Protein AF-L1LEB8-F1 (afdb_monomer)

Sequence (204 aa):
MNKTYLELKAGKWVSCNNYYWKIAELRKIRLWKSNFELDISLDKDIKECTIFEAELLGVTTKY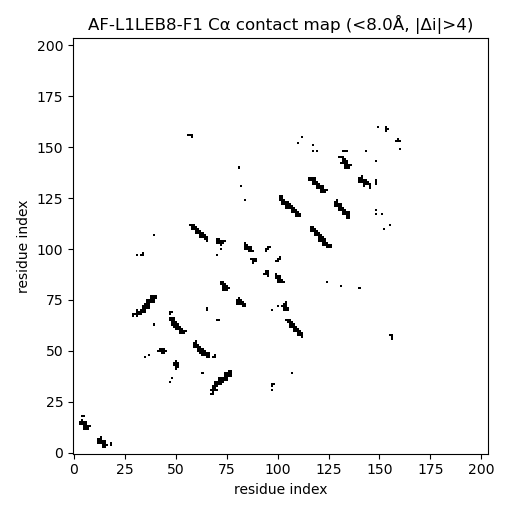FFPKAEYAAIKVKNG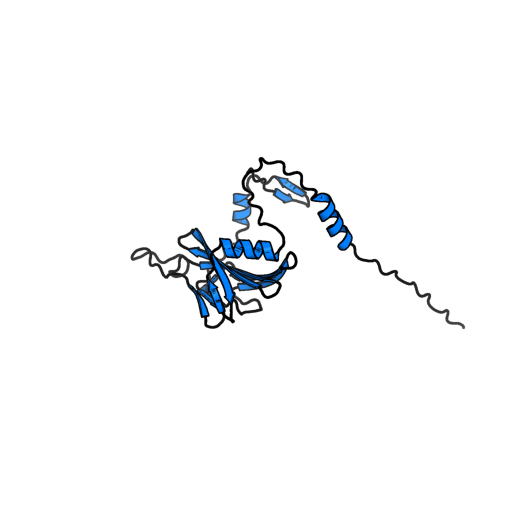DKELWASENRTYKKGVKGLLDGYDDYCRYCVIHKKRGVEVLKVTVVELLSTRHKCFEKKNGGWVSIEKKDYDKKIEEMTGISTVKISDPATKVQTNTQDSINTALESLKPTEKGSSTTTPPHQPES

Structure (mmCIF, N/CA/C/O backbone):
data_AF-L1LEB8-F1
#
_entry.id   AF-L1LEB8-F1
#
loop_
_atom_site.group_PDB
_atom_site.id
_atom_site.type_symbol
_atom_site.label_atom_id
_atom_site.label_alt_id
_atom_site.label_comp_id
_atom_site.label_asym_id
_atom_site.label_entity_id
_atom_site.label_seq_id
_atom_site.pdbx_PDB_ins_code
_atom_site.Cartn_x
_atom_site.Cartn_y
_atom_site.Cartn_z
_atom_site.occupancy
_atom_site.B_iso_or_equiv
_atom_site.auth_seq_id
_atom_site.auth_comp_id
_atom_site.auth_asym_id
_atom_site.auth_atom_id
_atom_site.pdbx_PDB_model_num
ATOM 1 N N . MET A 1 1 ? 27.088 -1.470 8.643 1.00 51.06 1 MET A N 1
ATOM 2 C CA . MET A 1 1 ? 26.484 -2.819 8.535 1.00 51.06 1 MET A CA 1
ATOM 3 C C . MET A 1 1 ? 27.087 -3.501 7.315 1.00 51.06 1 MET A C 1
ATOM 5 O O . MET A 1 1 ? 26.859 -3.020 6.210 1.00 51.06 1 MET A O 1
ATOM 9 N N . ASN A 1 2 ? 27.881 -4.557 7.495 1.00 72.06 2 ASN A N 1
ATOM 10 C CA . ASN A 1 2 ? 28.403 -5.331 6.367 1.00 72.06 2 ASN A CA 1
ATOM 11 C C . ASN A 1 2 ? 27.318 -6.316 5.926 1.00 72.06 2 ASN A C 1
ATOM 13 O O . ASN A 1 2 ? 26.870 -7.135 6.724 1.00 72.06 2 ASN A O 1
ATOM 17 N N . LYS A 1 3 ? 26.842 -6.184 4.685 1.00 82.19 3 LYS A N 1
ATOM 18 C CA . LYS A 1 3 ? 25.863 -7.108 4.104 1.00 82.19 3 LYS A CA 1
ATOM 19 C C . LYS A 1 3 ? 26.615 -8.245 3.419 1.00 82.19 3 LYS A C 1
ATOM 21 O O . LYS A 1 3 ? 27.396 -7.985 2.508 1.00 82.19 3 LYS A O 1
ATOM 26 N N . THR A 1 4 ? 26.351 -9.478 3.837 1.00 88.62 4 THR A N 1
ATOM 27 C CA . THR A 1 4 ? 26.823 -10.686 3.152 1.00 88.62 4 THR A CA 1
ATOM 28 C C . THR A 1 4 ? 25.709 -11.200 2.251 1.00 88.62 4 THR A C 1
ATOM 30 O O . THR A 1 4 ? 24.580 -11.372 2.705 1.00 88.62 4 THR A O 1
ATOM 33 N N . TYR A 1 5 ? 26.021 -11.443 0.980 1.00 90.75 5 TYR A N 1
ATOM 34 C CA . TYR A 1 5 ? 25.079 -11.987 0.004 1.00 90.75 5 TYR A CA 1
ATOM 35 C C . TYR A 1 5 ? 25.457 -13.429 -0.312 1.00 90.75 5 TYR A C 1
ATOM 37 O O . TYR A 1 5 ? 26.639 -13.740 -0.456 1.00 90.75 5 TYR A O 1
ATOM 45 N N . LEU A 1 6 ? 24.459 -14.304 -0.419 1.00 93.25 6 LEU A N 1
ATOM 46 C CA . LEU A 1 6 ? 24.641 -15.733 -0.666 1.00 93.25 6 LEU A CA 1
ATOM 47 C C . LEU A 1 6 ? 23.849 -16.156 -1.913 1.00 93.25 6 LEU A C 1
ATOM 49 O O . LEU A 1 6 ? 22.752 -15.654 -2.151 1.00 93.25 6 LEU A O 1
ATOM 53 N N . GLU A 1 7 ? 24.394 -17.085 -2.695 1.00 93.12 7 GLU A N 1
ATOM 54 C CA . GLU A 1 7 ? 23.738 -17.730 -3.844 1.00 93.12 7 GLU A CA 1
ATOM 55 C C . GLU A 1 7 ? 23.580 -19.226 -3.536 1.00 93.12 7 GLU A C 1
ATOM 57 O O . GLU A 1 7 ? 24.515 -19.859 -3.041 1.00 93.12 7 GLU A O 1
ATOM 62 N N . LEU A 1 8 ? 22.405 -19.801 -3.806 1.00 92.88 8 LEU A N 1
ATOM 63 C CA . LEU A 1 8 ? 22.159 -21.232 -3.622 1.00 92.88 8 LEU A CA 1
ATOM 64 C C . LEU A 1 8 ? 22.662 -22.000 -4.851 1.00 92.88 8 LEU A C 1
ATOM 66 O O . LEU A 1 8 ? 22.111 -21.855 -5.942 1.00 92.88 8 LEU A O 1
ATOM 70 N N . LYS A 1 9 ? 23.690 -22.835 -4.681 1.00 92.56 9 LYS A N 1
ATOM 71 C CA . LYS A 1 9 ? 24.241 -23.701 -5.736 1.00 92.56 9 LYS A CA 1
ATOM 72 C C . LYS A 1 9 ? 24.259 -25.141 -5.262 1.00 92.56 9 LYS A C 1
ATOM 74 O O . LYS A 1 9 ? 24.841 -25.433 -4.223 1.00 92.56 9 LYS A O 1
ATOM 79 N N . ALA A 1 10 ? 23.619 -26.030 -6.023 1.00 93.12 10 ALA A N 1
ATOM 80 C CA . ALA A 1 10 ? 23.551 -27.461 -5.709 1.00 93.12 10 ALA A CA 1
ATOM 81 C C . ALA A 1 10 ? 23.156 -27.736 -4.238 1.00 93.12 10 ALA A C 1
ATOM 83 O O . ALA A 1 10 ? 23.781 -28.536 -3.547 1.00 93.12 10 ALA A O 1
ATOM 84 N N . GLY A 1 11 ? 22.155 -27.004 -3.734 1.00 94.88 11 GLY A N 1
ATOM 85 C CA . GLY A 1 11 ? 21.660 -27.147 -2.360 1.00 94.88 11 GLY A CA 1
ATOM 86 C C . GLY A 1 11 ? 22.540 -26.528 -1.265 1.00 94.88 11 GLY A C 1
ATOM 87 O O . GLY A 1 11 ? 22.210 -26.666 -0.091 1.00 94.88 11 GLY A O 1
ATOM 88 N N . LYS A 1 12 ? 23.631 -25.830 -1.606 1.00 96.50 12 LYS A N 1
ATOM 89 C CA . LYS A 1 12 ? 24.518 -25.160 -0.640 1.00 96.50 12 LYS A CA 1
ATOM 90 C C . LYS A 1 12 ? 24.546 -23.651 -0.861 1.00 96.50 12 LYS A C 1
ATOM 92 O O . LYS A 1 12 ? 24.656 -23.182 -1.993 1.00 96.50 12 LYS A O 1
ATOM 97 N N . TRP A 1 13 ? 24.468 -22.889 0.228 1.00 95.81 13 TRP A N 1
ATOM 98 C CA . TRP A 1 13 ? 24.641 -21.438 0.202 1.00 95.81 13 TRP A CA 1
ATOM 99 C C . TRP A 1 13 ? 26.128 -21.093 0.103 1.00 95.81 13 TRP A C 1
ATOM 101 O O . TRP A 1 13 ? 26.914 -21.488 0.962 1.00 95.81 13 TRP A O 1
ATOM 111 N N . VAL A 1 14 ? 26.515 -20.358 -0.937 1.00 95.69 14 VAL A N 1
ATOM 112 C CA . VAL A 1 14 ? 27.898 -19.907 -1.160 1.00 95.69 14 VAL A CA 1
ATOM 113 C C . VAL A 1 14 ? 27.963 -18.384 -1.246 1.00 95.69 14 VAL A C 1
ATOM 115 O O . VAL A 1 14 ? 26.992 -17.751 -1.658 1.00 95.69 14 VAL A O 1
ATOM 118 N N . SER A 1 15 ? 29.097 -17.781 -0.871 1.00 94.50 15 SER A N 1
ATOM 119 C CA . SER A 1 15 ? 29.276 -16.320 -0.937 1.00 94.50 15 SER A CA 1
ATOM 120 C C . SER A 1 15 ? 29.082 -15.792 -2.360 1.00 94.50 15 SER A C 1
ATOM 122 O O . SER A 1 15 ? 29.656 -16.321 -3.313 1.00 94.50 15 SER A O 1
ATOM 124 N N . CYS A 1 16 ? 28.294 -14.727 -2.500 1.00 91.44 16 CYS A N 1
ATOM 125 C CA . CYS A 1 16 ? 27.969 -14.077 -3.764 1.00 91.44 16 CYS A CA 1
ATOM 126 C C . CYS A 1 16 ? 28.487 -12.634 -3.762 1.00 91.44 16 CYS A C 1
ATOM 128 O O . CYS A 1 16 ? 27.810 -11.698 -3.340 1.00 91.44 16 CYS A O 1
ATOM 130 N N . ASN A 1 17 ? 29.706 -12.441 -4.260 1.00 89.62 17 ASN A N 1
ATOM 131 C CA . ASN A 1 17 ? 30.344 -11.121 -4.264 1.00 89.62 17 ASN A CA 1
ATOM 132 C C . ASN A 1 17 ? 29.834 -10.223 -5.410 1.00 89.62 17 ASN A C 1
ATOM 134 O O . ASN A 1 17 ? 29.939 -9.003 -5.336 1.00 89.62 17 ASN A O 1
ATOM 138 N N . ASN A 1 18 ? 29.239 -10.811 -6.453 1.00 89.31 18 ASN A N 1
ATOM 139 C CA . ASN A 1 18 ? 28.673 -10.122 -7.619 1.00 89.31 18 ASN A CA 1
ATOM 140 C C . ASN A 1 18 ? 27.134 -10.057 -7.586 1.00 89.31 18 ASN A C 1
ATOM 142 O O . ASN A 1 18 ? 26.486 -10.012 -8.634 1.00 89.31 18 ASN A O 1
ATOM 146 N N . TYR A 1 19 ? 26.547 -10.036 -6.385 1.00 87.25 19 TYR A N 1
ATOM 147 C CA . TYR A 1 19 ? 25.096 -10.061 -6.176 1.00 87.25 19 TYR A CA 1
ATOM 148 C C . TYR A 1 19 ? 24.348 -8.984 -6.976 1.00 87.25 19 TYR A C 1
ATOM 150 O O . TYR A 1 19 ? 23.253 -9.246 -7.459 1.00 87.25 19 TYR A O 1
ATOM 158 N N . TYR A 1 20 ? 24.937 -7.794 -7.155 1.00 83.62 20 TYR A N 1
ATOM 159 C CA . TYR A 1 20 ? 24.319 -6.704 -7.912 1.00 83.62 20 TYR A CA 1
ATOM 160 C C . TYR A 1 20 ? 23.982 -7.135 -9.346 1.00 83.62 20 TYR A C 1
ATOM 162 O O . TYR A 1 20 ? 22.843 -6.982 -9.783 1.00 83.62 20 TYR A O 1
ATOM 170 N N . TRP A 1 21 ? 24.945 -7.743 -10.043 1.00 84.38 21 TRP A N 1
ATOM 171 C CA . TRP A 1 21 ? 24.770 -8.234 -11.410 1.00 84.38 21 TRP A CA 1
ATOM 172 C C . TRP A 1 21 ? 23.831 -9.433 -11.468 1.00 84.38 21 TRP A C 1
ATOM 174 O O . TRP A 1 21 ? 22.917 -9.446 -12.282 1.00 84.38 21 TRP A O 1
ATOM 184 N N . LYS A 1 22 ? 23.982 -10.391 -10.548 1.00 85.75 22 LYS A N 1
ATOM 185 C CA . LYS A 1 22 ? 23.095 -11.560 -10.459 1.00 85.75 22 LYS A CA 1
ATOM 186 C C . LYS A 1 22 ? 21.634 -11.158 -10.251 1.00 85.75 22 LYS A C 1
ATOM 188 O O . LYS A 1 22 ? 20.748 -11.665 -10.926 1.00 85.75 22 LYS A O 1
ATOM 193 N N . ILE A 1 23 ? 21.371 -10.208 -9.354 1.00 83.25 23 ILE A N 1
ATOM 194 C CA . ILE A 1 23 ? 20.025 -9.664 -9.141 1.00 83.25 23 ILE A CA 1
ATOM 195 C C . ILE A 1 23 ? 19.556 -8.889 -10.377 1.00 83.25 23 ILE A C 1
ATOM 197 O O . ILE A 1 23 ? 18.381 -8.979 -10.728 1.00 83.25 23 ILE A O 1
ATOM 201 N N . ALA A 1 24 ? 20.441 -8.149 -11.051 1.00 78.25 24 ALA A N 1
ATOM 202 C CA . ALA A 1 24 ? 20.101 -7.449 -12.287 1.00 78.25 24 ALA A CA 1
ATOM 203 C C . ALA A 1 24 ? 19.712 -8.416 -13.419 1.00 78.25 24 ALA A C 1
ATOM 205 O O . ALA A 1 24 ? 18.724 -8.162 -14.098 1.00 78.25 24 ALA A O 1
ATOM 206 N N . GLU A 1 25 ? 20.400 -9.547 -13.574 1.00 80.75 25 GLU A N 1
ATOM 207 C CA . GLU A 1 25 ? 20.051 -10.600 -14.542 1.00 80.75 25 GLU A CA 1
ATOM 208 C C . GLU A 1 25 ? 18.711 -11.273 -14.214 1.00 80.75 25 GLU A C 1
ATOM 210 O O . GLU A 1 25 ? 17.942 -11.615 -15.112 1.00 80.75 25 GLU A O 1
ATOM 215 N N . LEU A 1 26 ? 18.387 -11.422 -12.925 1.00 78.44 26 LEU A N 1
ATOM 216 C CA . LEU A 1 26 ? 17.080 -11.923 -12.488 1.00 78.44 26 LEU A CA 1
ATOM 217 C C . LEU A 1 26 ? 15.943 -10.930 -12.759 1.00 78.44 26 LEU A C 1
ATOM 219 O O . LEU A 1 26 ? 14.774 -11.335 -12.807 1.00 78.44 26 LEU A O 1
ATOM 223 N N . ARG A 1 27 ? 16.242 -9.634 -12.937 1.00 67.94 27 ARG A N 1
ATOM 224 C CA . ARG A 1 27 ? 15.229 -8.649 -13.327 1.00 67.94 27 ARG A CA 1
ATOM 225 C C . ARG A 1 27 ? 14.815 -8.934 -14.764 1.00 67.94 27 ARG A C 1
ATOM 227 O O . ARG A 1 27 ? 15.375 -8.398 -15.712 1.00 67.94 27 ARG A O 1
ATOM 234 N N . LYS A 1 28 ? 13.736 -9.701 -14.923 1.00 63.00 28 LYS A N 1
ATOM 235 C CA . LYS A 1 28 ? 12.921 -9.629 -16.137 1.00 63.00 28 LYS A CA 1
ATOM 236 C C . LYS A 1 28 ? 12.461 -8.181 -16.267 1.00 63.00 28 LYS A C 1
ATOM 238 O O . LYS A 1 28 ? 11.601 -7.748 -15.498 1.00 63.00 28 LYS A O 1
ATOM 243 N N . ILE A 1 29 ? 13.056 -7.429 -17.192 1.00 58.09 29 ILE A N 1
ATOM 244 C CA . ILE A 1 29 ? 12.561 -6.106 -17.566 1.00 58.09 29 ILE A CA 1
ATOM 245 C C . ILE A 1 29 ? 11.202 -6.353 -18.204 1.00 58.09 29 ILE A C 1
ATOM 247 O O . ILE A 1 29 ? 11.090 -6.691 -19.379 1.00 58.09 29 ILE A O 1
ATOM 251 N N . ARG A 1 30 ? 10.156 -6.275 -17.389 1.00 64.12 30 ARG A N 1
ATOM 252 C CA . ARG A 1 30 ? 8.807 -6.228 -17.907 1.00 64.12 30 ARG A CA 1
ATOM 253 C C . ARG A 1 30 ? 8.568 -4.785 -18.313 1.00 64.12 30 ARG A C 1
ATOM 255 O O . ARG A 1 30 ? 8.675 -3.886 -17.482 1.00 64.12 30 ARG A O 1
ATOM 262 N N . LEU A 1 31 ? 8.337 -4.580 -19.606 1.00 75.06 31 LEU A N 1
ATOM 263 C CA . LEU A 1 31 ? 7.929 -3.283 -20.124 1.00 75.06 31 LEU A CA 1
ATOM 264 C C . LEU A 1 31 ? 6.656 -2.864 -19.388 1.00 75.06 31 LEU A C 1
ATOM 266 O O . LEU A 1 31 ? 5.744 -3.675 -19.203 1.00 75.06 31 LEU A O 1
ATOM 270 N N . TRP A 1 32 ? 6.626 -1.610 -18.946 1.00 85.81 32 TRP A N 1
ATOM 271 C CA . TRP A 1 32 ? 5.410 -0.999 -18.431 1.00 85.81 32 TRP A CA 1
ATOM 272 C C . TRP A 1 32 ? 4.292 -1.154 -19.476 1.00 85.81 32 TRP A C 1
ATOM 274 O O . TRP A 1 32 ? 4.513 -0.926 -20.666 1.00 85.81 32 TRP A O 1
ATOM 284 N N . LYS A 1 33 ? 3.117 -1.604 -19.029 1.00 89.44 33 LYS A N 1
ATOM 285 C CA . LYS A 1 33 ? 1.937 -1.863 -19.861 1.00 89.44 33 LYS A CA 1
ATOM 286 C C . LYS A 1 33 ? 0.917 -0.744 -19.758 1.00 89.44 33 LYS A C 1
ATOM 288 O O . LYS A 1 33 ? 0.440 -0.275 -20.784 1.00 89.44 33 LYS A O 1
ATOM 293 N N . SER A 1 34 ? 0.533 -0.373 -18.538 1.00 92.56 34 SER A N 1
ATOM 294 C CA . SER A 1 34 ? -0.465 0.672 -18.318 1.00 92.56 34 SER A CA 1
ATOM 295 C C . SER A 1 34 ? -0.481 1.174 -16.877 1.00 92.56 34 SER A C 1
ATOM 297 O O . SER A 1 34 ? -0.015 0.514 -15.942 1.00 92.56 34 SER A O 1
ATOM 299 N N . ASN A 1 35 ? -1.089 2.344 -16.706 1.00 94.31 35 ASN A N 1
ATOM 300 C CA . ASN A 1 35 ? -1.465 2.882 -15.406 1.00 94.31 35 ASN A CA 1
ATOM 301 C C . ASN A 1 35 ? -2.845 2.351 -14.987 1.00 94.31 35 ASN A C 1
ATOM 303 O O . ASN A 1 35 ? -3.641 1.958 -15.843 1.00 94.31 35 ASN A O 1
ATOM 307 N N . PHE A 1 36 ? -3.135 2.339 -13.686 1.00 96.44 36 PHE A N 1
ATOM 308 C CA . PHE A 1 36 ? -4.451 1.975 -13.153 1.00 96.44 36 PHE A CA 1
ATOM 309 C C . PHE A 1 36 ? -4.743 2.648 -11.804 1.00 96.44 36 PHE A C 1
ATOM 311 O O . PHE A 1 36 ? -3.851 3.209 -11.158 1.00 96.44 36 PHE A O 1
ATOM 318 N N . GLU A 1 37 ? -6.002 2.566 -11.371 1.00 97.44 37 GLU A N 1
ATOM 319 C CA . GLU A 1 37 ? -6.446 2.981 -10.038 1.00 97.44 37 GLU A CA 1
ATOM 320 C C . GLU A 1 37 ? -6.597 1.757 -9.127 1.00 97.44 37 GLU A C 1
ATOM 322 O O . GLU A 1 37 ? -7.334 0.824 -9.445 1.00 97.44 37 GLU A O 1
ATOM 327 N N . LEU A 1 38 ? -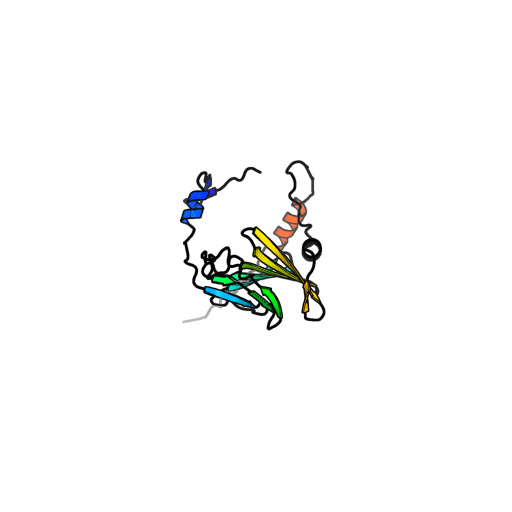5.920 1.762 -7.981 1.00 98.31 38 LEU A N 1
ATOM 328 C CA . LEU A 1 38 ? -6.004 0.698 -6.988 1.00 98.31 38 LEU A CA 1
ATOM 329 C C . LEU A 1 38 ? -7.138 0.980 -5.997 1.00 98.31 38 LEU A C 1
ATOM 331 O O . LEU A 1 38 ? -7.077 1.955 -5.249 1.00 98.31 38 LEU A O 1
ATOM 335 N N . ASP A 1 39 ? -8.133 0.097 -5.945 1.00 98.44 39 ASP A N 1
ATOM 336 C CA . ASP A 1 39 ? -9.163 0.111 -4.906 1.00 98.44 39 ASP A CA 1
ATOM 337 C C . ASP A 1 39 ? -8.813 -0.878 -3.785 1.00 98.44 39 ASP A C 1
ATOM 339 O O . ASP A 1 39 ? -8.731 -2.089 -4.002 1.00 98.44 39 ASP A O 1
ATOM 343 N N . ILE A 1 40 ? -8.598 -0.365 -2.573 1.00 98.00 40 ILE A N 1
ATOM 344 C CA . ILE A 1 40 ? -8.238 -1.177 -1.403 1.00 98.00 40 ILE A CA 1
ATOM 345 C C . ILE A 1 40 ? -9.436 -1.905 -0.770 1.00 98.00 40 ILE A C 1
ATOM 347 O O . ILE A 1 40 ? -9.256 -2.672 0.179 1.00 98.00 40 ILE A O 1
ATOM 351 N N . SER A 1 41 ? -10.654 -1.687 -1.275 1.00 96.75 41 SER A N 1
ATOM 352 C CA . SER A 1 41 ? -11.837 -2.456 -0.868 1.00 96.75 41 SER A CA 1
ATOM 353 C C . SER A 1 41 ? -11.889 -3.851 -1.507 1.00 96.75 41 SER A C 1
ATOM 355 O O . SER A 1 41 ? -12.562 -4.736 -0.978 1.00 96.75 41 SER A O 1
ATOM 357 N N . LEU A 1 42 ? -11.124 -4.082 -2.582 1.00 97.06 42 LEU A N 1
ATOM 358 C CA . LEU A 1 42 ? -11.049 -5.365 -3.284 1.00 97.06 42 LEU A CA 1
ATOM 359 C C . LEU A 1 42 ? -10.478 -6.470 -2.394 1.00 97.06 42 LEU A C 1
ATOM 361 O O . LEU A 1 42 ? -9.520 -6.257 -1.650 1.00 97.06 42 LEU A O 1
ATOM 365 N N . ASP A 1 43 ? -11.045 -7.669 -2.475 1.00 95.94 43 ASP A N 1
ATOM 366 C CA . ASP A 1 43 ? -10.695 -8.844 -1.665 1.00 95.94 43 ASP A CA 1
ATOM 367 C C . ASP A 1 43 ? -9.921 -9.928 -2.428 1.00 95.94 43 ASP A C 1
ATOM 369 O O . ASP A 1 43 ? -9.435 -10.873 -1.811 1.00 95.94 43 ASP A O 1
ATOM 373 N N . LYS A 1 44 ? -9.777 -9.784 -3.747 1.00 96.00 44 LYS A N 1
ATOM 374 C CA . LYS A 1 44 ? -9.152 -10.770 -4.634 1.00 96.00 44 LYS A CA 1
ATOM 375 C C . LYS A 1 44 ? -8.208 -10.104 -5.617 1.00 96.00 44 LYS A C 1
ATOM 377 O O . LYS A 1 44 ? -8.403 -8.946 -5.977 1.00 96.00 44 LYS A O 1
ATOM 382 N N . ASP A 1 45 ? -7.228 -10.872 -6.085 1.00 97.69 45 ASP A N 1
ATOM 383 C CA . ASP A 1 45 ? -6.342 -10.489 -7.181 1.00 97.69 45 ASP A CA 1
ATOM 384 C C . ASP A 1 45 ? -7.112 -9.886 -8.359 1.00 97.69 45 ASP A C 1
ATOM 386 O O . ASP A 1 45 ? -8.128 -10.414 -8.815 1.00 97.69 45 ASP A O 1
ATOM 390 N N . ILE A 1 46 ? -6.542 -8.820 -8.911 1.00 97.69 46 ILE A N 1
ATOM 391 C CA . ILE A 1 46 ? -6.934 -8.283 -10.211 1.00 97.69 46 ILE A CA 1
ATOM 392 C C . ILE A 1 46 ? -5.793 -8.492 -11.202 1.00 97.69 46 ILE A C 1
ATOM 394 O O . ILE A 1 46 ? -4.684 -8.926 -10.859 1.00 97.69 46 ILE A O 1
ATOM 398 N N . LYS A 1 47 ? -6.042 -8.197 -12.475 1.00 97.38 47 LYS A N 1
ATOM 399 C CA . LYS A 1 47 ? -5.029 -8.340 -13.523 1.00 97.38 47 LYS A CA 1
ATOM 400 C C . LYS A 1 47 ? -3.760 -7.547 -13.183 1.00 97.38 47 LYS A C 1
ATOM 402 O O . LYS A 1 47 ? -2.668 -8.080 -13.381 1.00 97.38 47 LYS A O 1
ATOM 407 N N . GLU A 1 48 ? -3.905 -6.363 -12.601 1.00 97.56 48 GLU A N 1
ATOM 408 C CA . GLU A 1 48 ? -2.853 -5.377 -12.339 1.00 97.56 48 GLU A CA 1
ATOM 409 C C . GLU A 1 48 ? -2.196 -5.504 -10.956 1.00 97.56 48 GLU A C 1
ATOM 411 O O . GLU A 1 48 ? -1.096 -4.994 -10.759 1.00 97.56 48 GLU A O 1
ATOM 416 N N . CYS A 1 49 ? -2.830 -6.178 -9.993 1.00 98.19 49 CYS A N 1
ATOM 417 C CA . CYS A 1 49 ? -2.427 -6.172 -8.585 1.00 98.19 49 CYS A CA 1
ATOM 418 C C . CYS A 1 49 ? -2.659 -7.542 -7.941 1.00 98.19 49 CYS A C 1
ATOM 420 O O . CYS A 1 49 ? -3.714 -8.148 -8.126 1.00 98.19 49 CYS A O 1
ATOM 422 N N . THR A 1 50 ? -1.668 -8.017 -7.192 1.00 98.19 50 THR A N 1
ATOM 423 C CA . THR A 1 50 ? -1.796 -9.196 -6.332 1.00 98.19 50 THR A CA 1
ATOM 424 C C . THR A 1 50 ? -2.248 -8.753 -4.946 1.00 98.19 50 THR A C 1
ATOM 426 O O . THR A 1 50 ? -1.637 -7.866 -4.342 1.00 98.19 50 THR A O 1
ATOM 429 N N . ILE A 1 51 ? -3.325 -9.361 -4.465 1.00 98.50 51 ILE A N 1
ATOM 430 C CA . ILE A 1 51 ? -4.017 -9.040 -3.227 1.00 98.50 51 ILE A CA 1
ATOM 431 C C . ILE A 1 51 ? -4.107 -10.314 -2.402 1.00 98.50 51 ILE A C 1
ATOM 433 O O . ILE A 1 51 ? -4.708 -11.304 -2.807 1.00 98.50 51 ILE A O 1
ATOM 437 N N . PHE A 1 52 ? -3.519 -10.283 -1.215 1.00 97.69 52 PHE A N 1
ATOM 438 C CA . PHE A 1 52 ? -3.584 -11.418 -0.309 1.00 97.69 52 PHE A CA 1
ATOM 439 C C . PHE A 1 52 ? -3.653 -10.956 1.135 1.00 97.69 52 PHE A C 1
ATOM 441 O O . PHE A 1 52 ? -3.229 -9.854 1.485 1.00 97.69 52 PHE A O 1
ATOM 448 N N . GLU A 1 53 ? -4.180 -11.829 1.978 1.00 97.81 53 GLU A N 1
ATOM 449 C CA . GLU A 1 53 ? -4.310 -11.614 3.407 1.00 97.81 53 GLU A CA 1
ATOM 450 C C . GLU A 1 53 ? -3.596 -12.739 4.151 1.00 97.81 53 GLU A C 1
ATOM 452 O O . GLU A 1 53 ? -3.655 -13.901 3.749 1.00 97.81 53 GLU A O 1
ATOM 457 N N . ALA A 1 54 ? -2.884 -12.381 5.213 1.00 96.88 54 ALA A N 1
ATOM 458 C CA . ALA A 1 54 ? -2.191 -13.320 6.078 1.00 96.88 54 ALA A CA 1
ATOM 459 C C . ALA A 1 54 ? -2.281 -12.859 7.534 1.00 96.88 54 ALA A C 1
ATOM 461 O O . ALA A 1 54 ? -2.307 -11.660 7.823 1.00 96.88 54 ALA A O 1
ATOM 462 N N . GLU A 1 55 ? -2.284 -13.808 8.464 1.00 97.06 55 GLU A N 1
ATOM 463 C CA . GLU A 1 55 ? -2.154 -13.513 9.886 1.00 97.06 55 GLU A CA 1
ATOM 464 C C . GLU A 1 55 ? -0.671 -13.490 10.269 1.00 97.06 55 GLU A C 1
ATOM 466 O O . GLU A 1 55 ? 0.030 -14.496 10.180 1.00 97.06 55 GLU A O 1
ATOM 471 N N . LEU A 1 56 ? -0.176 -12.322 10.677 1.00 93.31 56 LEU A N 1
ATOM 472 C CA . LEU A 1 56 ? 1.216 -12.118 11.073 1.00 93.31 56 LEU A CA 1
ATOM 473 C C . LEU A 1 56 ? 1.240 -11.649 12.524 1.00 93.31 56 LEU A C 1
ATOM 475 O O . LEU A 1 56 ? 0.741 -10.569 12.828 1.00 93.31 56 LEU A O 1
ATOM 479 N N . LEU A 1 57 ? 1.809 -12.453 13.428 1.00 92.81 57 LEU A N 1
ATOM 480 C CA . LEU A 1 57 ? 1.908 -12.126 14.862 1.00 92.81 57 LEU A CA 1
ATOM 481 C C . LEU A 1 57 ? 0.536 -11.820 15.506 1.00 92.81 57 LEU A C 1
ATOM 483 O O . LEU A 1 57 ? 0.383 -10.897 16.312 1.00 92.81 57 LEU A O 1
ATOM 487 N N . GLY A 1 58 ? -0.497 -12.565 15.103 1.00 93.44 58 GLY A N 1
ATOM 488 C CA . GLY A 1 58 ? -1.871 -12.342 15.559 1.00 93.44 58 GLY A CA 1
ATOM 489 C C . GLY A 1 58 ? -2.479 -11.020 15.076 1.00 93.44 58 GLY A C 1
ATOM 490 O O . GLY A 1 58 ? -3.343 -10.464 15.759 1.00 93.44 58 GLY A O 1
ATOM 491 N N . VAL A 1 59 ? -1.971 -10.462 13.970 1.00 97.38 59 VAL A N 1
ATOM 492 C CA . VAL A 1 59 ? -2.506 -9.290 13.264 1.00 97.38 59 VAL A CA 1
ATOM 493 C C . VAL A 1 59 ? -2.908 -9.719 11.858 1.00 97.38 59 VAL A C 1
ATOM 495 O O . VAL A 1 59 ? -2.058 -10.126 11.060 1.00 97.38 59 VAL A O 1
ATOM 498 N N . THR A 1 60 ? -4.188 -9.575 11.519 1.00 98.19 60 THR A N 1
ATOM 499 C CA . THR A 1 60 ? -4.649 -9.754 10.139 1.00 98.19 60 THR A CA 1
ATOM 500 C C . THR A 1 60 ? -4.028 -8.659 9.281 1.00 98.19 60 THR A C 1
ATOM 502 O O . THR A 1 60 ? -4.242 -7.471 9.531 1.00 98.19 60 THR A O 1
ATOM 505 N N . THR A 1 61 ? -3.231 -9.051 8.292 1.00 98.06 61 THR A N 1
ATOM 506 C CA . THR A 1 61 ? -2.506 -8.133 7.419 1.00 98.06 61 THR A CA 1
ATOM 507 C C . THR A 1 61 ? -2.859 -8.411 5.967 1.00 98.06 61 THR A C 1
ATOM 509 O O . THR A 1 61 ? -2.568 -9.486 5.443 1.00 98.06 61 THR A O 1
ATOM 512 N N . LYS A 1 62 ? -3.463 -7.422 5.311 1.00 98.38 62 LYS A N 1
ATOM 513 C CA . LYS A 1 62 ? -3.857 -7.482 3.905 1.00 98.38 62 LYS A CA 1
ATOM 514 C C . LYS A 1 62 ? -2.918 -6.636 3.061 1.00 98.38 62 LYS A C 1
ATOM 516 O O . LYS A 1 62 ? -2.692 -5.460 3.352 1.00 98.38 62 LYS A O 1
ATOM 521 N N . TYR A 1 63 ? -2.382 -7.240 2.015 1.00 98.31 63 TYR A N 1
ATOM 522 C CA . TYR A 1 63 ? -1.396 -6.654 1.124 1.00 98.31 63 TYR A CA 1
ATOM 523 C C . TYR A 1 63 ? -1.982 -6.405 -0.258 1.00 98.31 63 TYR A C 1
ATOM 525 O O . TYR A 1 63 ? -2.739 -7.221 -0.772 1.00 98.31 63 TYR A O 1
ATOM 533 N N . PHE A 1 64 ? -1.555 -5.305 -0.872 1.00 98.62 64 PHE A N 1
ATOM 534 C CA . PHE A 1 64 ? -1.859 -4.959 -2.256 1.00 98.62 64 PHE A CA 1
ATOM 535 C C . PHE A 1 64 ? -0.544 -4.634 -2.957 1.00 98.62 64 PHE A C 1
ATOM 537 O O . PHE A 1 64 ? 0.089 -3.620 -2.647 1.00 98.62 64 PHE A O 1
ATOM 544 N N . PHE A 1 65 ? -0.128 -5.489 -3.885 1.00 97.50 65 PHE A N 1
ATOM 545 C CA . PHE A 1 65 ? 1.106 -5.341 -4.648 1.00 97.50 65 PHE A CA 1
ATOM 546 C C . PHE A 1 65 ? 0.793 -5.199 -6.140 1.00 97.50 65 PHE A C 1
ATOM 548 O O . PHE A 1 65 ? 0.548 -6.211 -6.808 1.00 97.50 65 PHE A O 1
ATOM 555 N N . PRO A 1 66 ? 0.830 -3.969 -6.689 1.00 96.62 66 PRO A N 1
ATOM 556 C CA . PRO A 1 66 ? 0.861 -3.759 -8.129 1.00 96.62 66 PRO A CA 1
ATOM 557 C C . PRO A 1 66 ? 1.909 -4.667 -8.781 1.00 96.62 66 PRO A C 1
ATOM 559 O O . PRO A 1 66 ? 3.066 -4.729 -8.354 1.00 96.62 66 PRO A O 1
ATOM 562 N N . LYS A 1 67 ? 1.497 -5.415 -9.804 1.00 94.38 67 LYS A N 1
ATOM 563 C CA . LYS A 1 67 ? 2.394 -6.290 -10.560 1.00 94.38 67 LYS A CA 1
ATOM 564 C C . LYS A 1 67 ? 3.339 -5.415 -11.380 1.00 94.38 67 LYS A C 1
ATOM 566 O O . LYS A 1 67 ? 2.946 -4.363 -11.862 1.00 94.38 67 LYS A O 1
ATOM 571 N N . ALA A 1 68 ? 4.567 -5.883 -11.601 1.00 87.50 68 ALA A N 1
ATOM 572 C CA . ALA A 1 68 ? 5.665 -5.079 -12.157 1.00 87.50 68 ALA A CA 1
ATOM 573 C C . ALA A 1 68 ? 5.395 -4.396 -13.520 1.00 87.50 68 ALA A C 1
ATOM 575 O O . ALA A 1 68 ? 6.108 -3.469 -13.880 1.00 87.50 68 ALA A O 1
ATOM 576 N N . GLU A 1 69 ? 4.404 -4.865 -14.281 1.00 89.50 69 GLU A N 1
ATOM 577 C CA . GLU A 1 69 ? 3.990 -4.292 -15.571 1.00 89.50 69 GLU A CA 1
ATOM 578 C C . GLU A 1 69 ? 3.041 -3.096 -15.435 1.00 89.50 69 GLU A C 1
ATOM 580 O O . GLU A 1 69 ? 2.785 -2.418 -16.425 1.00 89.50 69 GLU A O 1
ATOM 585 N N . TYR A 1 70 ? 2.495 -2.840 -14.249 1.00 93.50 70 TYR A N 1
ATOM 586 C CA . TYR A 1 70 ? 1.433 -1.862 -14.042 1.00 93.50 70 TYR A CA 1
ATOM 587 C C . TYR A 1 70 ? 1.831 -0.848 -12.979 1.00 93.50 70 TYR A C 1
ATOM 589 O O . TYR A 1 70 ? 2.484 -1.183 -11.990 1.00 93.50 70 TYR A O 1
ATOM 597 N N . ALA A 1 71 ? 1.395 0.394 -13.166 1.00 93.88 71 ALA A N 1
ATOM 598 C CA . ALA A 1 71 ? 1.608 1.460 -12.196 1.00 93.88 71 ALA A CA 1
ATOM 599 C C . ALA A 1 71 ? 0.280 1.915 -11.588 1.00 93.88 71 ALA A C 1
ATOM 601 O O . ALA A 1 71 ? -0.607 2.399 -12.288 1.00 93.88 71 ALA A O 1
ATOM 602 N N . ALA A 1 72 ? 0.153 1.778 -10.268 1.00 96.69 72 ALA A N 1
ATOM 603 C CA . ALA A 1 72 ? -0.975 2.327 -9.530 1.00 96.69 72 ALA A CA 1
ATOM 604 C C . ALA A 1 72 ? -0.762 3.837 -9.345 1.00 96.69 72 ALA A C 1
ATOM 606 O O . ALA A 1 72 ? 0.018 4.250 -8.488 1.00 96.69 72 ALA A O 1
ATOM 607 N N . ILE A 1 73 ? -1.439 4.657 -10.147 1.00 95.75 73 ILE A N 1
ATOM 608 C CA . ILE A 1 73 ? -1.321 6.129 -10.109 1.00 95.75 73 ILE A CA 1
ATOM 609 C C . ILE A 1 73 ? -2.360 6.780 -9.192 1.00 95.75 73 ILE A C 1
ATOM 611 O O . ILE A 1 73 ? -2.331 7.985 -8.974 1.00 95.75 73 ILE A O 1
ATOM 615 N N . LYS A 1 74 ? -3.282 5.989 -8.642 1.00 96.94 74 LYS A N 1
ATOM 616 C CA . LYS A 1 74 ? -4.289 6.427 -7.676 1.00 96.94 74 LYS A CA 1
ATOM 617 C C . LYS A 1 74 ? -4.632 5.283 -6.736 1.00 96.94 74 LYS A C 1
ATOM 619 O O . LYS A 1 74 ? -4.628 4.124 -7.148 1.00 96.94 74 LYS A O 1
ATOM 624 N N . VAL A 1 75 ? -4.912 5.613 -5.481 1.00 98.50 75 VAL A N 1
ATOM 625 C CA . VAL A 1 75 ? -5.357 4.684 -4.440 1.00 98.50 75 VAL A CA 1
ATOM 626 C C . VAL A 1 75 ? -6.662 5.210 -3.856 1.00 98.50 75 VAL A C 1
ATOM 628 O O . VAL A 1 75 ? -6.736 6.362 -3.419 1.00 98.50 75 VAL A O 1
ATOM 631 N N . LYS A 1 76 ? -7.692 4.366 -3.838 1.00 98.06 76 LYS A N 1
ATOM 632 C CA . LYS A 1 76 ? -9.039 4.692 -3.360 1.00 98.06 76 LYS A CA 1
ATOM 633 C C . LYS A 1 76 ? -9.621 3.565 -2.512 1.00 98.06 76 LYS A C 1
ATOM 635 O O . LYS A 1 76 ? -9.103 2.454 -2.519 1.00 98.06 76 LYS A O 1
ATOM 640 N N . ASN A 1 77 ? -10.682 3.865 -1.777 1.00 97.19 77 ASN A N 1
ATOM 641 C CA . ASN A 1 77 ? -11.512 2.893 -1.073 1.00 97.19 77 ASN A CA 1
ATOM 642 C C . ASN A 1 77 ? -12.963 3.088 -1.524 1.00 97.19 77 ASN A C 1
ATOM 644 O O . ASN A 1 77 ? -13.628 4.015 -1.042 1.00 97.19 77 ASN A O 1
ATOM 648 N N . GLY A 1 78 ? -13.418 2.261 -2.468 1.00 94.94 78 GLY A N 1
ATOM 649 C CA . GLY A 1 78 ? -14.612 2.553 -3.261 1.00 94.94 78 GLY A CA 1
ATOM 650 C C . GLY A 1 78 ? -14.429 3.880 -3.999 1.00 94.94 78 GLY A C 1
ATOM 651 O O . GLY A 1 78 ? -13.414 4.100 -4.660 1.00 94.94 78 GLY A O 1
ATOM 652 N N . ASP A 1 79 ? -15.355 4.815 -3.802 1.00 93.44 79 ASP A N 1
ATOM 653 C CA . ASP A 1 79 ? -15.299 6.138 -4.441 1.00 93.44 79 ASP A CA 1
ATOM 654 C C . ASP A 1 79 ? -14.395 7.147 -3.713 1.00 93.44 79 ASP A C 1
ATOM 656 O O . ASP A 1 79 ? -14.096 8.220 -4.239 1.00 93.44 79 ASP A O 1
ATOM 660 N N . LYS A 1 80 ? -13.933 6.831 -2.495 1.00 95.12 80 LYS A N 1
ATOM 661 C CA . LYS A 1 80 ? -13.128 7.763 -1.696 1.00 95.12 80 LYS A CA 1
ATOM 662 C C . LYS A 1 80 ? -11.654 7.683 -2.081 1.00 95.12 80 LYS A C 1
ATOM 664 O O . LYS A 1 80 ? -10.993 6.684 -1.805 1.00 95.12 80 LYS A O 1
ATOM 669 N N . GLU A 1 81 ? -11.118 8.763 -2.637 1.00 97.25 81 GLU A N 1
ATOM 670 C CA . GLU A 1 81 ? -9.684 8.902 -2.899 1.00 97.25 81 GLU A CA 1
ATOM 671 C C . GLU A 1 81 ? -8.879 8.984 -1.590 1.00 97.25 81 GLU A C 1
ATOM 673 O O . GLU A 1 81 ? -9.248 9.694 -0.652 1.00 97.25 81 GLU A O 1
ATOM 678 N N . LEU A 1 82 ? -7.775 8.237 -1.531 1.00 97.81 82 LEU A N 1
ATOM 679 C CA . LEU A 1 82 ? -6.812 8.258 -0.425 1.00 97.81 82 LEU A CA 1
ATOM 680 C C . LEU A 1 82 ? -5.482 8.879 -0.850 1.00 97.81 82 LEU A C 1
ATOM 682 O O . LEU A 1 82 ? -4.791 9.487 -0.034 1.00 97.81 82 LEU A O 1
ATOM 686 N N . TRP A 1 83 ? -5.112 8.697 -2.116 1.00 97.75 83 TRP A N 1
ATOM 687 C CA . TRP A 1 83 ? -3.917 9.269 -2.718 1.00 97.75 83 TRP A CA 1
ATOM 688 C C . TRP A 1 83 ? -4.042 9.259 -4.244 1.00 97.75 83 TRP A C 1
ATOM 690 O O . TRP A 1 83 ? -4.589 8.309 -4.806 1.00 97.75 83 TRP A O 1
ATOM 700 N N . ALA A 1 84 ? -3.472 10.256 -4.913 1.00 95.00 84 ALA A N 1
ATOM 701 C CA . ALA A 1 84 ? -3.326 10.297 -6.361 1.00 95.00 84 ALA A CA 1
ATOM 702 C C . ALA A 1 84 ? -1.942 10.837 -6.734 1.00 95.00 84 ALA A C 1
ATOM 704 O O . ALA A 1 84 ? -1.404 11.714 -6.058 1.00 95.00 84 ALA A O 1
ATOM 705 N N . SER A 1 85 ? -1.375 10.301 -7.811 1.00 91.19 85 SER A N 1
ATOM 706 C CA . SER A 1 85 ? -0.159 10.813 -8.426 1.00 91.19 85 SER A CA 1
ATOM 707 C C . SER A 1 85 ? -0.419 12.201 -8.985 1.00 91.19 85 SER A C 1
ATOM 709 O O . SER A 1 85 ? -1.427 12.443 -9.652 1.00 91.19 85 SER A O 1
ATOM 711 N N . GLU A 1 86 ? 0.548 13.091 -8.813 1.00 82.56 86 GLU A N 1
ATOM 712 C CA . GLU A 1 86 ? 0.524 14.362 -9.514 1.00 82.56 86 GLU A CA 1
ATOM 713 C C . GLU A 1 86 ? 0.989 14.146 -10.958 1.00 82.56 86 GLU A C 1
ATOM 715 O O . GLU A 1 86 ? 2.005 13.494 -11.212 1.00 82.56 86 GLU A O 1
ATOM 720 N N . ASN A 1 87 ? 0.246 14.683 -11.927 1.00 70.69 87 ASN A N 1
ATOM 721 C CA . ASN A 1 87 ? 0.720 14.746 -13.305 1.00 70.69 87 ASN A CA 1
ATOM 722 C C . ASN A 1 87 ? 1.698 15.919 -13.404 1.00 70.69 87 ASN A C 1
ATOM 724 O O . ASN A 1 87 ? 1.302 17.078 -13.544 1.00 70.69 87 ASN A O 1
ATOM 728 N N . ARG A 1 88 ? 2.987 15.625 -13.242 1.00 65.31 88 ARG A N 1
ATOM 729 C CA . ARG A 1 88 ? 4.046 16.625 -13.337 1.00 65.31 88 ARG A CA 1
ATOM 730 C C . ARG A 1 88 ? 4.667 16.544 -14.724 1.00 65.31 88 ARG A C 1
ATOM 732 O O . ARG A 1 88 ? 5.522 15.710 -14.994 1.00 65.31 88 ARG A O 1
ATOM 739 N N . THR A 1 89 ? 4.285 17.463 -15.606 1.00 55.81 89 THR A N 1
ATOM 740 C CA . THR A 1 89 ? 5.041 17.720 -16.837 1.00 55.81 89 THR A CA 1
ATOM 741 C C . THR A 1 89 ? 6.360 18.398 -16.463 1.00 55.81 89 THR A C 1
ATOM 743 O O . THR A 1 89 ? 6.439 19.628 -16.379 1.00 55.81 89 THR A O 1
ATOM 746 N N . TYR A 1 90 ? 7.401 17.615 -16.175 1.00 53.41 90 TYR A N 1
ATOM 747 C CA . TYR A 1 90 ? 8.737 18.147 -15.916 1.00 53.41 90 TYR A CA 1
ATOM 748 C C . TYR A 1 90 ? 9.311 18.743 -17.194 1.00 53.41 90 TYR A C 1
ATOM 750 O O . TYR A 1 90 ? 9.945 18.062 -17.989 1.00 53.41 90 TYR A O 1
ATOM 758 N N . LYS A 1 91 ? 9.122 20.054 -17.355 1.00 49.66 91 LYS A N 1
ATOM 759 C CA . LYS A 1 91 ? 9.551 20.842 -18.517 1.00 49.66 91 LYS A CA 1
ATOM 760 C C . LYS A 1 91 ? 8.819 20.445 -19.806 1.00 49.66 91 LYS A C 1
ATOM 762 O O . LYS A 1 91 ? 8.519 19.291 -20.093 1.00 49.66 91 LYS A O 1
ATOM 767 N N . LYS A 1 92 ? 8.531 21.459 -20.619 1.00 48.81 92 LYS A N 1
ATOM 768 C CA . LYS A 1 92 ? 7.939 21.318 -21.952 1.00 48.81 92 LYS A CA 1
ATOM 769 C C . LYS A 1 92 ? 8.820 20.363 -22.782 1.00 48.81 92 LYS A C 1
ATOM 771 O O . LYS A 1 92 ? 9.906 20.758 -23.189 1.00 48.81 92 LYS A O 1
ATOM 776 N N . GLY A 1 93 ? 8.384 19.115 -22.976 1.00 53.00 93 GLY A N 1
ATOM 777 C CA . GLY A 1 93 ? 9.054 18.139 -23.848 1.00 53.00 93 GLY A CA 1
ATOM 778 C C . GLY A 1 93 ? 9.585 16.849 -23.207 1.00 53.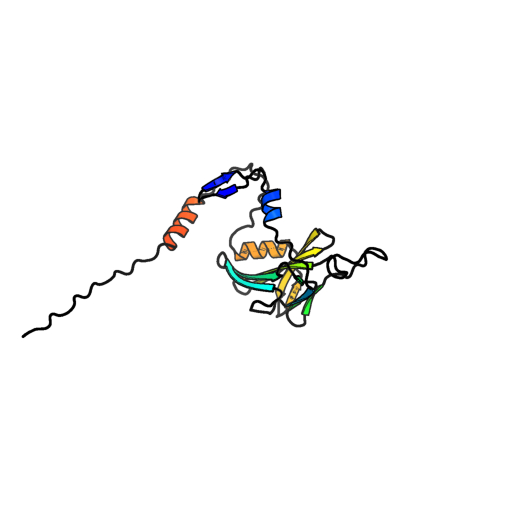00 93 GLY A C 1
ATOM 779 O O . GLY A 1 93 ? 10.015 15.982 -23.963 1.00 53.00 93 GLY A O 1
ATOM 780 N N . VAL A 1 94 ? 9.532 16.660 -21.879 1.00 55.28 94 VAL A N 1
ATOM 781 C CA . VAL A 1 94 ? 9.870 15.362 -21.253 1.00 55.28 94 VAL A CA 1
ATOM 782 C C . VAL A 1 94 ? 8.593 14.699 -20.743 1.00 55.28 94 VAL A C 1
ATOM 784 O O . VAL A 1 94 ? 7.954 15.181 -19.811 1.00 55.28 94 VAL A O 1
ATOM 787 N N . LYS A 1 95 ? 8.189 13.603 -21.392 1.00 55.56 95 LYS A N 1
ATOM 788 C CA . LYS A 1 95 ? 7.073 12.763 -20.947 1.00 55.56 95 LYS A CA 1
ATOM 789 C C . LYS A 1 95 ? 7.571 11.898 -19.781 1.00 55.56 95 LYS A C 1
ATOM 791 O O . LYS A 1 95 ? 8.598 11.239 -19.931 1.00 55.56 95 LYS A O 1
ATOM 796 N N . GLY A 1 96 ? 6.879 11.931 -18.639 1.00 60.00 96 GLY A N 1
ATOM 797 C CA . GLY A 1 96 ? 7.194 11.091 -17.475 1.00 60.00 96 GLY A CA 1
ATOM 798 C C . GLY A 1 96 ? 7.227 9.598 -17.822 1.00 60.00 96 GLY A C 1
ATOM 799 O O . GLY A 1 96 ? 6.608 9.173 -18.807 1.00 60.00 96 GLY A O 1
ATOM 800 N N . LEU A 1 97 ? 7.950 8.810 -17.022 1.00 67.44 97 LEU A N 1
ATOM 801 C CA . LEU A 1 97 ? 8.290 7.404 -17.319 1.00 67.44 97 LEU A CA 1
ATOM 802 C C . LEU A 1 97 ? 7.051 6.498 -17.469 1.00 67.44 97 LEU A C 1
ATOM 804 O O . LEU A 1 97 ? 7.113 5.473 -18.148 1.00 67.44 97 LEU A O 1
ATOM 808 N N . LEU A 1 98 ? 5.930 6.882 -16.855 1.00 74.12 98 LEU A N 1
ATOM 809 C CA . LEU A 1 98 ? 4.682 6.122 -16.795 1.00 74.12 98 LEU A CA 1
ATOM 810 C C . LEU A 1 98 ? 3.556 6.892 -17.496 1.00 74.12 98 LEU A C 1
ATOM 812 O O . LEU A 1 98 ? 2.573 7.283 -16.873 1.00 74.12 98 LEU A O 1
ATOM 816 N N . ASP A 1 99 ? 3.720 7.174 -18.788 1.00 74.62 99 ASP A N 1
ATOM 817 C CA . ASP A 1 99 ? 2.753 7.949 -19.583 1.00 74.62 99 ASP A CA 1
ATOM 818 C C . ASP A 1 99 ? 2.469 9.351 -19.014 1.00 74.62 99 ASP A C 1
ATOM 820 O O . ASP A 1 99 ? 1.329 9.796 -18.918 1.00 74.62 99 ASP A O 1
ATOM 824 N N . GLY A 1 100 ? 3.529 10.060 -18.613 1.00 70.88 100 GLY A N 1
ATOM 825 C CA . GLY A 1 100 ? 3.407 11.405 -18.036 1.00 70.88 100 GLY A CA 1
ATOM 826 C C . GLY A 1 100 ? 3.323 11.447 -16.509 1.00 70.88 100 GLY A C 1
ATOM 827 O O . GLY A 1 100 ? 3.354 12.537 -15.946 1.00 70.88 100 GLY A O 1
ATOM 828 N N . TYR A 1 101 ? 3.286 10.293 -15.842 1.00 74.69 101 TYR A N 1
ATOM 829 C CA . TYR A 1 101 ? 3.405 10.199 -14.389 1.00 74.69 101 TYR A CA 1
ATOM 830 C C . TYR A 1 101 ? 4.812 9.759 -13.984 1.00 74.69 101 TYR A C 1
ATOM 832 O O . TYR A 1 101 ? 5.399 8.865 -14.600 1.00 74.69 101 TYR A O 1
ATOM 840 N N . ASP A 1 102 ? 5.324 10.372 -12.919 1.00 81.25 102 ASP A N 1
ATOM 841 C CA . ASP A 1 102 ? 6.577 9.972 -12.268 1.00 81.25 102 ASP A CA 1
ATOM 842 C C . ASP A 1 102 ? 6.351 9.438 -10.847 1.00 81.25 102 ASP A C 1
ATOM 844 O O . ASP A 1 102 ? 7.251 8.817 -10.270 1.00 81.25 102 ASP A O 1
ATOM 848 N N . ASP A 1 103 ? 5.138 9.620 -10.313 1.00 90.62 103 ASP A N 1
ATOM 849 C CA . ASP A 1 103 ? 4.750 9.114 -9.007 1.00 90.62 103 ASP A CA 1
ATOM 850 C C . ASP A 1 103 ? 3.843 7.882 -9.157 1.00 90.62 103 ASP A C 1
ATOM 852 O O . ASP A 1 103 ? 3.018 7.775 -10.064 1.00 90.62 103 ASP A O 1
ATOM 856 N N . TYR A 1 104 ? 4.012 6.901 -8.273 1.00 93.38 104 TYR A N 1
ATOM 857 C CA . TYR A 1 104 ? 3.202 5.680 -8.280 1.00 93.38 104 TYR A CA 1
ATOM 858 C C . TYR A 1 104 ? 3.171 5.020 -6.903 1.00 93.38 104 TYR A C 1
ATOM 860 O O . TYR A 1 104 ? 4.119 5.100 -6.116 1.00 93.38 104 TYR A O 1
ATOM 868 N N . CYS A 1 105 ? 2.092 4.302 -6.611 1.00 97.06 105 CYS A N 1
ATOM 869 C CA . CYS A 1 105 ? 2.008 3.436 -5.448 1.00 97.06 105 CYS A CA 1
ATOM 870 C C . CYS A 1 105 ? 2.799 2.145 -5.694 1.00 97.06 105 CYS A C 1
ATOM 872 O O . CYS A 1 105 ? 2.591 1.443 -6.683 1.00 97.06 105 CYS A O 1
ATOM 874 N N . ARG A 1 106 ? 3.716 1.827 -4.774 1.00 95.56 106 ARG A N 1
ATOM 875 C CA . ARG A 1 106 ? 4.500 0.588 -4.803 1.00 95.56 106 ARG A CA 1
ATOM 876 C C . ARG A 1 106 ? 3.751 -0.568 -4.152 1.00 95.56 106 ARG A C 1
ATOM 878 O O . ARG A 1 106 ? 3.867 -1.688 -4.629 1.00 95.56 106 ARG A O 1
ATOM 885 N N . TYR A 1 107 ? 3.060 -0.304 -3.045 1.00 98.06 107 TYR A N 1
ATOM 886 C CA . TYR A 1 107 ? 2.170 -1.251 -2.375 1.00 98.06 107 TYR A CA 1
ATOM 887 C C . TYR A 1 107 ? 1.336 -0.558 -1.290 1.00 98.06 107 TYR A C 1
ATOM 889 O O . TYR A 1 107 ? 1.721 0.492 -0.755 1.00 98.06 107 TYR A O 1
ATOM 897 N N . CYS A 1 108 ? 0.236 -1.200 -0.905 1.00 98.62 108 CYS A N 1
ATOM 898 C CA . CYS A 1 108 ? -0.557 -0.852 0.273 1.00 98.62 108 CYS A CA 1
ATOM 899 C C . CYS A 1 108 ? -0.563 -2.010 1.273 1.00 98.62 108 CYS A C 1
ATOM 901 O O . CYS A 1 108 ? -0.500 -3.176 0.878 1.00 98.62 108 CYS A O 1
ATOM 903 N N . VAL A 1 109 ? -0.658 -1.686 2.563 1.00 98.50 109 VAL A N 1
ATOM 904 C CA . VAL A 1 109 ? -0.823 -2.676 3.635 1.00 98.50 109 VAL A CA 1
ATOM 905 C C . VAL A 1 109 ? -1.892 -2.201 4.605 1.00 98.50 109 VAL A C 1
ATOM 907 O O . VAL A 1 109 ? -1.786 -1.088 5.123 1.00 98.50 109 VAL A O 1
ATOM 910 N N . ILE A 1 110 ? -2.890 -3.042 4.858 1.00 98.50 110 ILE A N 1
ATOM 911 C CA . ILE A 1 110 ? -3.886 -2.851 5.913 1.00 98.50 110 ILE A CA 1
ATOM 912 C C . ILE A 1 110 ? -3.558 -3.815 7.047 1.00 98.50 110 ILE A C 1
ATOM 914 O O . ILE A 1 110 ? -3.379 -5.006 6.806 1.00 98.50 110 ILE A O 1
ATOM 918 N N . HIS A 1 111 ? -3.519 -3.313 8.276 1.00 98.38 111 HIS A N 1
ATOM 919 C CA . HIS A 1 111 ? -3.413 -4.126 9.481 1.00 98.38 111 HIS A CA 1
ATOM 920 C C . HIS A 1 111 ? -4.681 -3.986 10.306 1.00 98.38 111 HIS A C 1
ATOM 922 O O . HIS A 1 111 ? -5.159 -2.870 10.526 1.00 98.38 111 HIS A O 1
ATOM 928 N N . LYS A 1 112 ? -5.197 -5.116 10.784 1.00 97.69 112 LYS A N 1
ATOM 929 C CA . LYS A 1 112 ? -6.418 -5.187 11.578 1.00 97.69 112 LYS A CA 1
ATOM 930 C C . LYS A 1 112 ? -6.214 -6.069 12.803 1.00 97.69 112 LYS A C 1
ATOM 932 O O . LYS A 1 112 ? -5.809 -7.226 12.689 1.00 97.69 112 LYS A O 1
ATOM 937 N N . LYS A 1 113 ? -6.549 -5.534 13.979 1.00 97.19 113 LYS A N 1
ATOM 938 C CA . LYS A 1 113 ? -6.617 -6.291 15.237 1.00 97.19 113 LYS A CA 1
ATOM 939 C C . LYS A 1 113 ? -7.541 -5.596 16.233 1.00 97.19 113 LYS A C 1
ATOM 941 O O . LYS A 1 113 ? -7.445 -4.390 16.426 1.00 97.19 113 LYS A O 1
ATOM 946 N N . ARG A 1 114 ? -8.421 -6.364 16.893 1.00 91.94 114 ARG A N 1
ATOM 947 C CA . ARG A 1 114 ? -9.287 -5.896 18.002 1.00 91.94 114 ARG A CA 1
ATOM 948 C C . ARG A 1 114 ? -10.031 -4.578 17.704 1.00 91.94 114 ARG A C 1
ATOM 950 O O . ARG A 1 114 ? -10.062 -3.676 18.529 1.00 91.94 114 ARG A O 1
ATOM 957 N N . GLY A 1 115 ? -10.607 -4.460 16.506 1.00 90.88 115 GLY A N 1
ATOM 958 C CA . GLY A 1 115 ? -11.375 -3.278 16.089 1.00 90.88 115 GLY A CA 1
ATOM 959 C C . GLY A 1 115 ? -10.540 -2.076 15.630 1.00 90.88 115 GLY A C 1
ATOM 960 O O . GLY A 1 115 ? -11.108 -1.129 15.099 1.00 90.88 115 GLY A O 1
ATOM 961 N N . VAL A 1 116 ? -9.212 -2.123 15.763 1.00 96.75 116 VAL A N 1
ATOM 962 C CA . VAL A 1 116 ? -8.301 -1.148 15.152 1.00 96.75 116 VAL A CA 1
ATOM 963 C C . VAL A 1 116 ? -7.973 -1.605 13.735 1.00 96.75 116 VAL A C 1
ATOM 965 O O . VAL A 1 116 ? -7.633 -2.770 13.516 1.00 96.75 116 VAL A O 1
ATOM 968 N N . GLU A 1 117 ? -8.068 -0.684 12.779 1.00 98.00 117 GLU A N 1
ATOM 969 C CA . GLU A 1 117 ? -7.702 -0.906 11.382 1.00 98.00 117 GLU A CA 1
ATOM 970 C C . GLU A 1 117 ? -6.870 0.288 10.893 1.00 98.00 117 GLU A C 1
ATOM 972 O O . GLU A 1 117 ? -7.324 1.435 10.928 1.00 98.00 117 GLU A O 1
ATOM 977 N N . VAL A 1 118 ? -5.632 0.027 10.469 1.00 98.56 118 VAL A N 1
ATOM 978 C CA . VAL A 1 118 ? -4.699 1.046 9.963 1.00 98.56 118 VAL A CA 1
ATOM 979 C C . VAL A 1 118 ? -4.185 0.666 8.583 1.00 98.56 118 VAL A C 1
ATOM 981 O O . VAL A 1 118 ? -3.970 -0.507 8.290 1.00 98.56 118 VAL A O 1
ATOM 984 N N . LEU A 1 119 ? -3.959 1.669 7.744 1.00 98.69 119 LEU A N 1
ATOM 985 C CA . LEU A 1 119 ? -3.491 1.531 6.371 1.00 98.69 119 LEU A CA 1
ATOM 986 C C . LEU A 1 119 ? -2.194 2.312 6.195 1.00 98.69 119 LEU A C 1
ATOM 988 O O . LEU A 1 119 ? -2.095 3.469 6.604 1.00 98.69 119 LEU A O 1
ATOM 992 N N . LYS A 1 120 ? -1.232 1.710 5.502 1.00 98.69 120 LYS A N 1
ATOM 993 C CA . LYS A 1 120 ? -0.063 2.401 4.960 1.00 98.69 120 LYS A CA 1
ATOM 994 C C . LYS A 1 120 ? -0.028 2.250 3.449 1.00 98.69 120 LYS A C 1
ATOM 996 O O . LYS A 1 120 ? 0.049 1.138 2.928 1.00 98.69 120 LYS A O 1
ATOM 1001 N N . VAL A 1 121 ? -0.006 3.379 2.757 1.00 98.62 121 VAL A N 1
ATOM 1002 C CA . VAL A 1 121 ? 0.239 3.473 1.318 1.00 98.62 121 VAL A CA 1
ATOM 1003 C C . VAL A 1 121 ? 1.699 3.872 1.129 1.00 98.62 121 VAL A C 1
ATOM 1005 O O . VAL A 1 121 ? 2.124 4.937 1.581 1.00 98.62 121 VAL A O 1
ATOM 1008 N N . THR A 1 122 ? 2.489 3.003 0.499 1.00 98.31 122 THR A N 1
ATOM 1009 C CA . THR A 1 122 ? 3.888 3.296 0.163 1.00 98.31 122 THR A CA 1
ATOM 1010 C C . THR A 1 122 ? 3.963 3.720 -1.290 1.00 98.31 122 THR A C 1
ATOM 1012 O O . THR A 1 122 ? 3.650 2.936 -2.187 1.00 98.31 122 THR A O 1
ATOM 1015 N N . VAL A 1 123 ? 4.382 4.958 -1.516 1.00 96.94 123 VAL A N 1
ATOM 1016 C CA . VAL A 1 123 ? 4.431 5.582 -2.839 1.00 96.94 123 VAL A CA 1
ATOM 1017 C C . VAL A 1 123 ? 5.859 5.988 -3.171 1.00 96.94 123 VAL A C 1
ATOM 1019 O O . VAL A 1 123 ? 6.680 6.217 -2.279 1.00 96.94 123 VAL A O 1
ATOM 1022 N N . VAL A 1 124 ? 6.165 6.051 -4.456 1.00 92.50 124 VAL A N 1
ATOM 1023 C CA . VAL A 1 124 ? 7.323 6.770 -4.973 1.00 92.50 124 VAL A CA 1
ATOM 1024 C C . VAL A 1 124 ? 6.800 8.116 -5.439 1.00 92.50 124 VAL A C 1
ATOM 102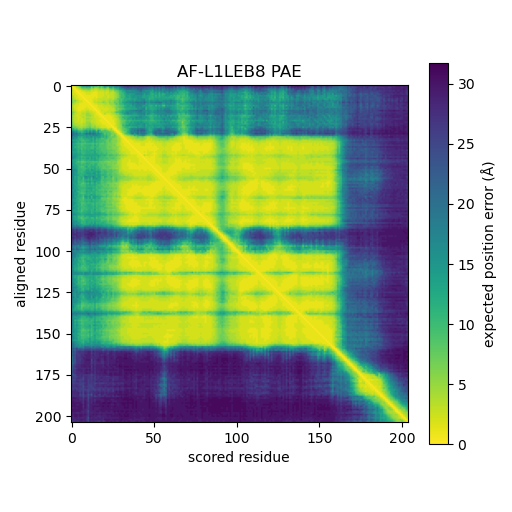6 O O . VAL A 1 124 ? 5.949 8.149 -6.313 1.00 92.50 124 VAL A O 1
ATOM 1029 N N . GLU A 1 125 ? 7.277 9.190 -4.820 1.00 89.62 125 GLU A N 1
ATOM 1030 C CA . GLU A 1 125 ? 7.004 10.575 -5.203 1.00 89.62 125 GLU A CA 1
ATOM 1031 C C . GLU A 1 125 ? 8.356 11.266 -5.380 1.00 89.62 125 GLU A C 1
ATOM 1033 O O . GLU A 1 125 ? 9.212 11.162 -4.491 1.00 89.62 125 GLU A O 1
ATOM 1038 N N . LEU A 1 126 ? 8.588 11.960 -6.496 1.00 83.44 126 LEU A N 1
ATOM 1039 C CA . LEU A 1 126 ? 9.878 12.632 -6.754 1.00 83.44 126 LEU A CA 1
ATOM 1040 C C . LEU A 1 126 ? 11.091 11.693 -6.662 1.00 83.44 126 LEU A C 1
ATOM 1042 O O . LEU A 1 126 ? 12.098 12.015 -6.022 1.00 83.44 126 LEU A O 1
ATOM 1046 N N . LEU A 1 127 ? 10.972 10.490 -7.231 1.00 80.69 127 LEU A N 1
ATOM 1047 C CA . LEU A 1 127 ? 11.992 9.428 -7.160 1.00 80.69 127 LEU A CA 1
ATOM 1048 C C . LEU A 1 127 ? 12.343 8.981 -5.725 1.00 80.69 127 LEU A C 1
ATOM 1050 O O . LEU A 1 127 ? 13.276 8.205 -5.518 1.00 80.69 127 LEU A O 1
ATOM 1054 N N . SER A 1 128 ? 11.585 9.434 -4.726 1.00 88.19 128 SER A N 1
ATOM 1055 C CA . SER A 1 128 ? 11.798 9.153 -3.310 1.00 88.19 128 SER A CA 1
ATOM 1056 C C . SER A 1 128 ? 10.636 8.347 -2.752 1.00 88.19 128 SER A C 1
ATOM 1058 O O . SER A 1 128 ? 9.482 8.547 -3.110 1.00 88.19 128 SER A O 1
ATOM 1060 N N . THR A 1 129 ? 10.917 7.430 -1.828 1.00 93.94 129 THR A N 1
ATOM 1061 C CA . THR A 1 129 ? 9.840 6.701 -1.145 1.00 93.94 129 THR A CA 1
ATOM 1062 C C . THR A 1 129 ? 9.171 7.601 -0.104 1.00 93.94 129 THR A C 1
ATOM 1064 O O . THR A 1 129 ? 9.852 8.253 0.695 1.00 93.94 129 THR A O 1
ATOM 1067 N N . ARG A 1 130 ? 7.837 7.625 -0.105 1.00 95.62 130 ARG A N 1
ATOM 1068 C CA . ARG A 1 130 ? 6.988 8.317 0.872 1.00 95.62 130 ARG A CA 1
ATOM 1069 C C . ARG A 1 130 ? 5.934 7.356 1.419 1.00 95.62 130 ARG A C 1
ATOM 1071 O O . ARG A 1 130 ? 5.592 6.352 0.792 1.00 95.62 130 ARG A O 1
ATOM 1078 N N . HIS A 1 131 ? 5.422 7.672 2.604 1.00 96.81 131 HIS A N 1
ATOM 1079 C CA . HIS A 1 131 ? 4.380 6.892 3.265 1.00 96.81 131 HIS A CA 1
ATOM 1080 C C . HIS A 1 131 ? 3.195 7.794 3.584 1.00 96.81 131 HIS A C 1
ATOM 1082 O O . HIS A 1 131 ? 3.373 8.839 4.210 1.00 96.81 131 HIS A O 1
ATOM 1088 N N . LYS A 1 132 ? 1.998 7.375 3.180 1.00 98.00 132 LYS A N 1
ATOM 1089 C CA . LYS A 1 132 ? 0.730 7.976 3.604 1.00 98.00 132 LYS A CA 1
ATOM 1090 C C . LYS A 1 132 ? 0.061 6.981 4.549 1.00 98.00 132 LYS A C 1
ATOM 1092 O O . LYS A 1 132 ? -0.091 5.813 4.186 1.00 98.00 132 LYS A O 1
ATOM 1097 N N . CYS A 1 133 ? -0.252 7.407 5.767 1.00 98.62 133 CYS A N 1
ATOM 1098 C CA . CYS A 1 133 ? -0.770 6.528 6.812 1.00 98.62 133 CYS A CA 1
ATOM 1099 C C . CYS A 1 133 ? -2.178 6.961 7.202 1.00 98.62 133 CYS A C 1
ATOM 1101 O O . CYS A 1 133 ? -2.463 8.155 7.266 1.00 98.62 133 CYS A O 1
ATOM 1103 N N . PHE A 1 134 ? -3.049 5.992 7.464 1.00 98.62 134 PHE A N 1
ATOM 1104 C CA . PHE A 1 134 ? -4.446 6.241 7.786 1.00 98.62 134 PHE A CA 1
ATOM 1105 C C . PHE A 1 134 ? -4.925 5.306 8.895 1.00 98.62 134 PHE A C 1
ATOM 1107 O O . PHE A 1 134 ? -4.477 4.165 9.000 1.00 98.62 134 PHE A O 1
ATOM 1114 N N . GLU A 1 135 ? -5.882 5.776 9.681 1.00 98.50 135 GLU A N 1
ATOM 1115 C CA . GLU A 1 135 ? -6.665 4.977 10.619 1.00 98.50 135 GLU A CA 1
ATOM 1116 C C . GLU A 1 135 ? -8.130 4.994 10.189 1.00 98.50 135 GLU A C 1
ATOM 1118 O O . GLU A 1 135 ? -8.659 6.032 9.778 1.00 98.50 135 GLU A O 1
ATOM 1123 N N . LYS A 1 136 ? -8.798 3.848 10.285 1.00 97.75 136 LYS A N 1
ATOM 1124 C CA . LYS A 1 136 ? -10.226 3.753 10.002 1.00 97.75 136 LYS A CA 1
ATOM 1125 C C . LYS A 1 136 ? -11.027 4.217 11.217 1.00 97.75 136 LYS A C 1
ATOM 1127 O O . LYS A 1 136 ? -10.942 3.622 12.288 1.00 97.75 136 LYS A O 1
ATOM 1132 N N . LYS A 1 137 ? -11.823 5.271 11.048 1.00 96.12 137 LYS A N 1
ATOM 1133 C CA . LYS A 1 137 ? -12.727 5.836 12.062 1.00 96.12 137 LYS A CA 1
ATOM 1134 C C . LYS A 1 137 ? -14.095 6.080 11.441 1.00 96.12 137 LYS A C 1
ATOM 1136 O O . LYS A 1 137 ? -14.177 6.633 10.349 1.00 96.12 137 LYS A O 1
ATOM 1141 N N . ASN A 1 138 ? -15.165 5.684 12.131 1.00 91.38 138 ASN A N 1
ATOM 1142 C CA . ASN A 1 138 ? -16.555 5.927 11.710 1.00 91.38 138 ASN A CA 1
ATOM 1143 C C . ASN A 1 138 ? -16.831 5.544 10.239 1.00 91.38 138 ASN A C 1
ATOM 1145 O O . ASN A 1 138 ? -17.466 6.288 9.502 1.00 91.38 138 ASN A O 1
ATOM 1149 N N . GLY A 1 139 ? -16.286 4.409 9.786 1.00 85.31 139 GLY A N 1
ATOM 1150 C CA . GLY A 1 139 ? -16.447 3.925 8.409 1.00 85.31 139 GLY A CA 1
ATOM 1151 C C . GLY A 1 139 ? -15.543 4.588 7.359 1.00 85.31 139 GLY A C 1
ATOM 1152 O O . GLY A 1 139 ? -15.552 4.157 6.209 1.00 85.31 139 GLY A O 1
ATOM 1153 N N . GLY A 1 140 ? -14.724 5.579 7.726 1.00 94.38 140 GLY A N 1
ATOM 1154 C CA . GLY A 1 140 ? -13.825 6.284 6.812 1.00 94.38 140 GLY A CA 1
ATOM 1155 C C . GLY A 1 140 ? -12.352 6.213 7.213 1.00 94.38 140 GLY A C 1
ATOM 1156 O O . GLY A 1 140 ? -12.007 6.106 8.383 1.00 94.38 140 GLY A O 1
ATOM 1157 N N . TRP A 1 141 ? -11.462 6.326 6.229 1.00 97.94 141 TRP A N 1
ATOM 1158 C CA . TRP A 1 141 ? -10.027 6.497 6.467 1.00 97.94 141 TRP A CA 1
ATOM 1159 C C . TRP A 1 141 ? -9.703 7.955 6.803 1.00 97.94 141 TRP A C 1
ATOM 1161 O O . TRP A 1 141 ? -10.124 8.863 6.073 1.00 97.94 141 TRP A O 1
ATOM 1171 N N . VAL A 1 142 ? -8.966 8.158 7.894 1.00 97.94 142 VAL A N 1
ATOM 1172 C CA . VAL A 1 142 ? -8.486 9.454 8.392 1.00 97.94 142 VAL A CA 1
ATOM 1173 C C . VAL A 1 142 ? -6.963 9.428 8.412 1.00 97.94 142 VAL A C 1
ATOM 1175 O O . VAL A 1 142 ? -6.382 8.478 8.929 1.00 97.94 142 VAL A O 1
ATOM 1178 N N . SER A 1 143 ? -6.321 10.449 7.842 1.00 98.19 143 SER A N 1
ATOM 1179 C CA . SER A 1 143 ? -4.857 10.549 7.818 1.00 98.19 143 SER A CA 1
ATOM 1180 C C . SER A 1 143 ? -4.292 10.625 9.237 1.00 98.19 143 SER A C 1
ATOM 1182 O O . SER A 1 143 ? -4.848 11.316 10.092 1.00 98.19 143 SER A O 1
ATOM 1184 N N . ILE A 1 144 ? -3.185 9.929 9.471 1.00 98.56 144 ILE A N 1
ATOM 1185 C CA . ILE A 1 144 ? -2.427 9.957 10.724 1.00 98.56 144 ILE A CA 1
ATOM 1186 C C . ILE A 1 144 ? -0.939 10.117 10.424 1.00 98.56 144 ILE A C 1
ATOM 1188 O O . ILE A 1 144 ? -0.469 9.808 9.323 1.00 98.56 144 ILE A O 1
ATOM 1192 N N . GLU A 1 145 ? -0.172 10.563 11.413 1.00 97.94 145 GLU A N 1
ATOM 1193 C CA . GLU A 1 145 ? 1.277 10.594 11.276 1.00 97.94 145 GLU A CA 1
ATOM 1194 C C . GLU A 1 145 ? 1.850 9.174 11.214 1.00 97.94 145 GLU A C 1
ATOM 1196 O O . GLU A 1 145 ? 1.336 8.229 11.819 1.00 97.94 145 GLU A O 1
ATOM 1201 N N . LYS A 1 146 ? 2.987 9.017 10.524 1.00 95.75 146 LYS A N 1
ATOM 1202 C CA . LYS A 1 146 ? 3.701 7.733 10.477 1.00 95.75 146 LYS A CA 1
ATOM 1203 C C . LYS A 1 146 ? 4.047 7.227 11.884 1.00 95.75 146 LYS A C 1
ATOM 1205 O O . LYS A 1 146 ? 3.990 6.028 12.126 1.00 95.75 146 LYS A O 1
ATOM 1210 N N . LYS A 1 147 ? 4.378 8.134 12.808 1.00 96.44 147 LYS A N 1
ATOM 1211 C CA . LYS A 1 147 ? 4.695 7.791 14.199 1.00 96.44 147 LYS A CA 1
ATOM 1212 C C . LYS A 1 147 ? 3.506 7.136 14.909 1.00 96.44 147 LYS A C 1
ATOM 1214 O O . LYS A 1 147 ? 3.696 6.145 15.607 1.00 96.44 147 LYS A O 1
ATOM 1219 N N . ASP A 1 148 ? 2.296 7.647 14.692 1.00 97.75 148 ASP A N 1
ATOM 1220 C CA . ASP A 1 148 ? 1.077 7.081 15.278 1.00 97.75 148 ASP A CA 1
ATOM 1221 C C . ASP A 1 148 ? 0.726 5.733 14.651 1.00 97.75 148 ASP A C 1
ATOM 1223 O O . ASP A 1 148 ? 0.308 4.810 15.350 1.00 97.75 148 ASP A O 1
ATOM 1227 N N . TYR A 1 149 ? 0.941 5.597 13.340 1.00 97.75 149 TYR A N 1
ATOM 1228 C CA . TYR A 1 149 ? 0.818 4.313 12.656 1.00 97.75 149 TYR A CA 1
ATOM 1229 C C . TYR A 1 149 ? 1.777 3.279 13.252 1.00 97.75 149 TYR A C 1
ATOM 1231 O O . TYR A 1 149 ? 1.339 2.196 13.632 1.00 97.75 149 TYR A O 1
ATOM 1239 N N . ASP A 1 150 ? 3.067 3.611 13.359 1.00 96.12 150 ASP A N 1
ATOM 1240 C CA . ASP A 1 150 ? 4.086 2.692 13.868 1.00 96.12 150 ASP A CA 1
ATOM 1241 C C . ASP A 1 150 ? 3.745 2.265 15.304 1.00 96.12 150 ASP A C 1
ATOM 1243 O O . ASP A 1 150 ? 3.717 1.070 15.587 1.00 96.12 150 ASP A O 1
ATOM 1247 N N . LYS A 1 151 ? 3.355 3.210 16.172 1.00 96.25 151 LYS A N 1
ATOM 1248 C CA . LYS A 1 151 ? 2.903 2.916 17.541 1.00 96.2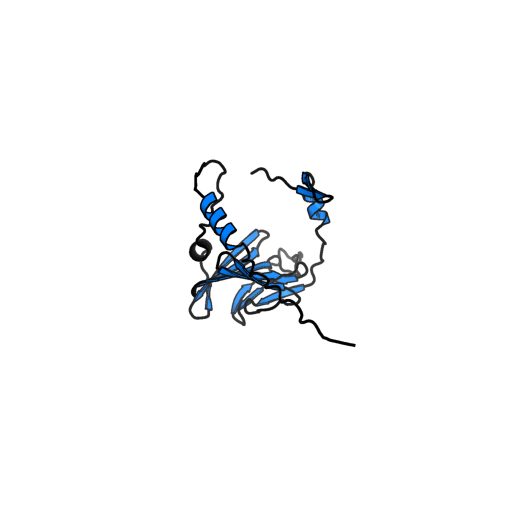5 151 LYS A CA 1
ATOM 1249 C C . LYS A 1 151 ? 1.730 1.927 17.568 1.00 96.25 151 LYS A C 1
ATOM 1251 O O . LYS A 1 151 ? 1.741 0.978 18.345 1.00 96.25 151 LYS A O 1
ATOM 1256 N N . LYS A 1 152 ? 0.733 2.098 16.695 1.00 96.69 152 LYS A N 1
ATOM 1257 C CA . LYS A 1 152 ? -0.401 1.162 16.601 1.00 96.69 152 LYS A CA 1
ATOM 1258 C C . LYS A 1 152 ? 0.040 -0.227 16.139 1.00 96.69 152 LYS A C 1
ATOM 1260 O O . LYS A 1 152 ? -0.500 -1.219 16.617 1.00 96.69 152 LYS A O 1
ATOM 1265 N N . ILE A 1 153 ? 1.017 -0.330 15.236 1.00 96.19 153 ILE A N 1
ATOM 1266 C CA . ILE A 1 153 ? 1.591 -1.626 14.837 1.00 96.19 153 ILE A CA 1
ATOM 1267 C C . ILE A 1 153 ? 2.283 -2.305 16.019 1.00 96.19 153 ILE A C 1
ATOM 1269 O O . ILE A 1 153 ? 2.106 -3.509 16.206 1.00 96.19 153 ILE A O 1
ATOM 1273 N N . GLU A 1 154 ? 3.017 -1.554 16.836 1.00 94.56 154 GLU A N 1
ATOM 1274 C CA . GLU A 1 154 ? 3.652 -2.076 18.053 1.00 94.56 154 GLU A CA 1
ATOM 1275 C C . GLU A 1 154 ? 2.614 -2.586 19.053 1.00 94.56 154 GLU A C 1
ATOM 1277 O O . GLU A 1 154 ? 2.697 -3.726 19.504 1.00 94.56 154 GLU A O 1
ATOM 1282 N N . GLU A 1 155 ? 1.582 -1.789 19.332 1.00 94.81 155 GLU A N 1
ATOM 1283 C CA . GLU A 1 155 ? 0.470 -2.170 20.212 1.00 94.81 155 GLU A CA 1
ATOM 1284 C C . GLU A 1 155 ? -0.277 -3.409 19.690 1.00 94.81 155 GLU A C 1
ATOM 1286 O O . GLU A 1 155 ? -0.668 -4.284 20.466 1.00 94.81 155 GLU A O 1
ATOM 1291 N N . MET A 1 156 ? -0.461 -3.519 18.370 1.00 95.12 156 MET A N 1
ATOM 1292 C CA . MET A 1 156 ? -1.120 -4.671 17.761 1.00 95.12 156 MET A CA 1
ATOM 1293 C C . MET A 1 156 ? -0.246 -5.926 17.792 1.00 95.12 156 MET A C 1
ATOM 1295 O O . MET A 1 156 ? -0.751 -7.006 18.086 1.00 95.12 156 MET A O 1
ATOM 1299 N N . THR A 1 157 ? 1.041 -5.828 17.481 1.00 92.69 157 THR A N 1
ATOM 1300 C CA . THR A 1 157 ? 1.928 -7.002 17.391 1.00 92.69 157 THR A CA 1
ATOM 1301 C C . THR A 1 157 ? 2.508 -7.420 18.741 1.00 92.69 157 THR A C 1
ATOM 1303 O O . THR A 1 157 ? 2.931 -8.563 18.884 1.00 92.69 157 THR A O 1
ATOM 1306 N N . GLY A 1 158 ? 2.530 -6.524 19.734 1.00 87.94 158 GLY A N 1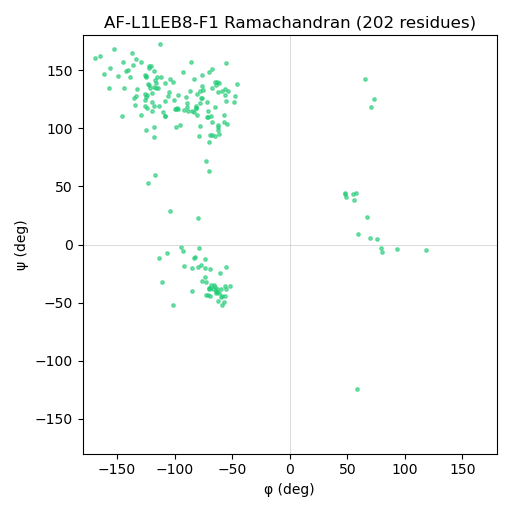
ATOM 1307 C CA . GLY A 1 158 ? 3.258 -6.720 20.990 1.00 87.94 158 GLY A CA 1
ATOM 1308 C C . GLY A 1 158 ? 4.780 -6.671 20.821 1.00 87.94 158 GLY A C 1
ATOM 1309 O O . GLY A 1 158 ? 5.511 -6.923 21.775 1.00 87.94 158 GLY A O 1
ATOM 1310 N N . ILE A 1 159 ? 5.262 -6.354 19.616 1.00 82.19 159 ILE A N 1
ATOM 1311 C CA . ILE A 1 159 ? 6.677 -6.216 19.297 1.00 82.19 159 ILE A CA 1
ATOM 1312 C C . ILE A 1 159 ? 6.930 -4.735 19.063 1.00 82.19 159 ILE A C 1
ATOM 1314 O O . ILE A 1 159 ? 6.441 -4.163 18.089 1.00 82.19 159 ILE A O 1
ATOM 1318 N N . SER A 1 160 ? 7.720 -4.112 19.935 1.00 75.19 160 SER A N 1
ATOM 1319 C CA . SER A 1 160 ? 8.266 -2.789 19.645 1.00 75.19 160 SER A CA 1
ATOM 1320 C C . SER A 1 160 ? 9.021 -2.880 18.326 1.00 75.19 160 SER A C 1
ATOM 1322 O O . SER A 1 160 ? 9.857 -3.774 18.164 1.00 75.19 160 SER A O 1
ATOM 1324 N N . THR A 1 161 ? 8.742 -1.989 17.374 1.00 58.19 161 THR A N 1
ATOM 1325 C CA . THR A 1 161 ? 9.518 -1.928 16.143 1.00 58.19 161 THR A CA 1
ATOM 1326 C C . THR A 1 161 ? 10.928 -1.578 16.576 1.00 58.19 161 THR A C 1
ATOM 1328 O O . THR A 1 161 ? 11.221 -0.455 16.984 1.00 58.19 161 THR A O 1
ATOM 1331 N N . VAL A 1 162 ? 11.794 -2.592 16.626 1.00 45.84 162 VAL A N 1
ATOM 1332 C CA . VAL A 1 162 ? 13.170 -2.416 17.060 1.00 45.84 162 VAL A CA 1
ATOM 1333 C C . VAL A 1 162 ? 13.741 -1.358 16.134 1.00 45.84 162 VAL A C 1
ATOM 1335 O O . VAL A 1 162 ? 13.907 -1.588 14.934 1.00 45.84 162 VAL A O 1
ATOM 1338 N N . LYS A 1 163 ? 14.019 -0.174 16.684 1.00 43.75 163 LYS A N 1
ATOM 1339 C CA . LYS A 1 163 ? 14.951 0.750 16.061 1.00 43.75 163 LYS A CA 1
ATOM 1340 C C . LYS A 1 163 ? 16.264 -0.012 16.037 1.00 43.75 163 LYS A C 1
ATOM 1342 O O . LYS A 1 163 ? 16.972 -0.058 17.036 1.00 43.75 163 LYS A O 1
ATOM 1347 N N . ILE A 1 164 ? 16.562 -0.677 14.923 1.00 37.31 164 ILE A N 1
ATOM 1348 C CA . ILE A 1 164 ? 17.900 -1.200 14.660 1.00 37.31 164 ILE A CA 1
ATOM 1349 C C . ILE A 1 164 ? 18.757 0.032 14.350 1.00 37.31 164 ILE A C 1
ATOM 1351 O O . ILE A 1 164 ? 19.075 0.331 13.202 1.00 37.31 164 ILE A O 1
ATOM 1355 N N . SER A 1 165 ? 19.033 0.809 15.391 1.00 39.56 165 SER A N 1
ATOM 1356 C CA . SER A 1 165 ? 20.053 1.839 15.437 1.00 39.56 165 SER A CA 1
ATOM 1357 C C . SER A 1 165 ? 21.155 1.296 16.339 1.00 39.56 165 SER A C 1
ATOM 1359 O O . SER A 1 165 ? 20.952 1.131 17.537 1.00 39.56 165 SER A O 1
ATOM 1361 N N . ASP A 1 166 ? 22.276 1.002 15.689 1.00 37.38 166 ASP A N 1
ATOM 1362 C CA . ASP A 1 166 ? 23.595 0.625 16.197 1.00 37.38 166 ASP A CA 1
ATOM 1363 C C . ASP A 1 166 ? 23.817 -0.784 16.798 1.00 37.38 166 ASP A C 1
ATOM 1365 O O . ASP A 1 166 ? 23.163 -1.195 17.752 1.00 37.38 166 ASP A O 1
ATOM 1369 N N . PRO A 1 167 ? 24.816 -1.544 16.286 1.00 42.03 167 PRO A N 1
ATOM 1370 C CA . PRO A 1 167 ? 25.167 -2.888 16.757 1.00 42.03 167 PRO A CA 1
ATOM 1371 C C . PRO A 1 167 ? 26.024 -2.889 18.039 1.00 42.03 167 PRO A C 1
ATOM 1373 O O . PRO A 1 167 ? 26.735 -3.855 18.305 1.00 42.03 167 PRO A O 1
ATOM 1376 N N . ALA A 1 168 ? 25.985 -1.822 18.838 1.00 42.41 168 ALA A N 1
ATOM 1377 C CA . ALA A 1 168 ? 26.839 -1.658 20.011 1.00 42.41 168 ALA A CA 1
ATOM 1378 C C . ALA A 1 168 ? 26.026 -1.432 21.289 1.00 42.41 168 ALA A C 1
ATOM 1380 O O . ALA A 1 168 ? 26.261 -0.492 22.039 1.00 42.41 168 ALA A O 1
ATOM 1381 N N . THR A 1 169 ? 25.066 -2.304 21.583 1.00 35.81 169 THR A N 1
ATOM 1382 C CA . THR A 1 169 ? 24.608 -2.476 22.967 1.00 35.81 169 THR A CA 1
ATOM 1383 C C . THR A 1 169 ? 24.238 -3.935 23.179 1.00 35.81 169 THR A C 1
ATOM 1385 O O . THR A 1 169 ? 23.266 -4.435 22.619 1.00 35.81 169 THR A O 1
ATOM 1388 N N . LYS A 1 170 ? 25.046 -4.644 23.976 1.00 47.75 170 LYS A N 1
ATOM 1389 C CA . LYS A 1 170 ? 24.680 -5.955 24.516 1.00 47.75 170 LYS A CA 1
ATOM 1390 C C . LYS A 1 170 ? 23.450 -5.763 25.401 1.00 47.75 170 LYS A C 1
ATOM 1392 O O . LYS A 1 170 ? 23.580 -5.382 26.558 1.00 47.75 170 LYS A O 1
ATOM 1397 N N . VAL A 1 171 ? 22.272 -6.038 24.860 1.00 33.94 171 VAL A N 1
ATOM 1398 C CA . VAL A 1 171 ? 21.082 -6.296 25.666 1.00 33.94 171 VAL A CA 1
ATOM 1399 C C . VAL A 1 171 ? 20.988 -7.809 25.813 1.00 33.94 171 VAL A C 1
ATOM 1401 O O . VAL A 1 171 ? 20.606 -8.512 24.880 1.00 33.94 171 VAL A O 1
ATOM 1404 N N . GLN A 1 172 ? 21.381 -8.325 26.979 1.00 45.31 172 GLN A N 1
ATOM 1405 C CA . GLN A 1 172 ? 20.957 -9.658 27.395 1.00 45.31 172 GLN A CA 1
ATOM 1406 C C . GLN A 1 172 ? 19.451 -9.586 27.642 1.00 45.31 172 GLN A C 1
ATOM 1408 O O . GLN A 1 172 ? 18.998 -9.002 28.620 1.00 45.31 172 GLN A O 1
ATOM 1413 N N . THR A 1 173 ? 18.675 -10.145 26.723 1.00 37.00 173 THR A N 1
ATOM 1414 C CA . THR A 1 173 ? 17.276 -10.495 26.966 1.00 37.00 173 THR A CA 1
ATOM 1415 C C . THR A 1 173 ? 17.139 -11.990 26.732 1.00 37.00 173 THR A C 1
ATOM 1417 O O . THR A 1 173 ? 17.708 -12.527 25.781 1.00 37.00 173 THR A O 1
ATOM 1420 N N . ASN A 1 174 ? 16.445 -12.662 27.653 1.00 49.12 174 ASN A N 1
ATOM 1421 C CA . ASN A 1 174 ? 16.177 -14.102 27.656 1.00 49.12 174 ASN A CA 1
ATOM 1422 C C . ASN A 1 174 ? 15.190 -14.475 26.536 1.00 49.12 174 ASN A C 1
ATOM 1424 O O . ASN A 1 174 ? 14.075 -14.926 26.776 1.00 49.12 174 ASN A O 1
ATOM 1428 N N . THR A 1 175 ? 15.591 -14.258 25.287 1.00 47.69 175 THR A N 1
ATOM 1429 C CA . THR A 1 175 ? 14.790 -14.544 24.091 1.00 47.69 175 THR A CA 1
ATOM 1430 C C . THR A 1 175 ? 14.707 -16.049 23.818 1.00 47.69 175 THR A C 1
ATOM 1432 O O . THR A 1 175 ? 13.793 -16.504 23.135 1.00 47.69 175 THR A O 1
ATOM 1435 N N . GLN A 1 176 ? 15.630 -16.839 24.376 1.00 45.69 176 GLN A N 1
ATOM 1436 C CA . GLN A 1 176 ? 15.708 -18.275 24.119 1.00 45.69 176 GLN A CA 1
ATOM 1437 C C . GLN A 1 176 ? 14.526 -19.048 24.723 1.00 45.69 176 GLN A C 1
ATOM 1439 O O . GLN A 1 176 ? 13.995 -19.935 24.061 1.00 45.69 176 GLN A O 1
ATOM 1444 N N . ASP A 1 177 ? 14.049 -18.664 25.909 1.00 46.50 177 ASP A N 1
ATOM 1445 C CA . ASP A 1 177 ? 12.929 -19.351 26.570 1.00 46.50 177 ASP A CA 1
ATOM 1446 C C . ASP A 1 177 ? 11.601 -19.103 25.840 1.00 46.50 177 ASP A C 1
ATOM 1448 O O . ASP A 1 177 ? 10.807 -20.024 25.632 1.00 46.50 177 ASP A O 1
ATOM 1452 N N . SER A 1 178 ? 11.394 -17.881 25.343 1.00 51.28 178 SER A N 1
ATOM 1453 C CA . SER A 1 178 ? 10.209 -17.519 24.557 1.00 51.28 178 SER A CA 1
ATOM 1454 C C . SER A 1 178 ? 10.185 -18.198 23.184 1.00 51.28 178 SER A C 1
ATOM 1456 O O . SER A 1 178 ? 9.119 -18.579 22.701 1.00 51.28 178 SER A O 1
ATOM 1458 N N . ILE A 1 179 ? 11.354 -18.387 22.560 1.00 50.47 179 ILE A N 1
ATOM 1459 C CA . ILE A 1 179 ? 11.481 -19.115 21.288 1.00 50.47 179 ILE A CA 1
ATOM 1460 C C . ILE A 1 179 ? 11.247 -20.614 21.503 1.00 50.47 179 ILE A C 1
ATOM 1462 O O . ILE A 1 179 ? 10.510 -21.226 20.731 1.00 50.47 179 ILE A O 1
ATOM 1466 N N . ASN A 1 180 ? 11.808 -21.198 22.564 1.00 55.94 180 ASN A N 1
ATOM 1467 C CA . ASN A 1 180 ? 11.630 -22.618 22.874 1.00 55.94 180 ASN A CA 1
ATOM 1468 C C . ASN A 1 180 ? 10.159 -22.947 23.185 1.00 55.94 180 ASN A C 1
ATOM 1470 O O . ASN A 1 180 ? 9.632 -23.932 22.670 1.00 55.94 180 ASN A O 1
ATOM 1474 N N . THR A 1 181 ? 9.467 -22.061 23.907 1.00 56.12 181 THR A N 1
ATOM 1475 C CA . THR A 1 181 ? 8.027 -22.191 24.198 1.00 56.12 181 THR A CA 1
ATOM 1476 C C . THR A 1 181 ? 7.174 -22.132 22.921 1.00 56.12 181 THR A C 1
ATOM 1478 O O . THR A 1 181 ? 6.204 -22.876 22.774 1.00 56.12 181 THR A O 1
ATOM 1481 N N . ALA A 1 182 ? 7.543 -21.279 21.958 1.00 53.59 182 ALA A N 1
ATOM 1482 C CA . ALA A 1 182 ? 6.847 -21.181 20.673 1.00 53.59 182 ALA A CA 1
ATOM 1483 C C . ALA A 1 182 ? 7.136 -22.368 19.732 1.00 53.59 182 ALA A C 1
ATOM 1485 O O . ALA A 1 182 ? 6.300 -22.716 18.905 1.00 53.59 182 ALA A O 1
ATOM 1486 N N . LEU A 1 183 ? 8.304 -23.005 19.852 1.00 47.41 183 LEU A N 1
ATOM 1487 C CA . LEU A 1 183 ? 8.657 -24.203 19.083 1.00 47.41 183 LEU A CA 1
ATOM 1488 C C . LEU A 1 183 ? 7.970 -25.468 19.611 1.00 47.41 183 LEU A C 1
ATOM 1490 O O . LEU A 1 183 ? 7.658 -26.362 18.825 1.00 47.41 183 LEU A O 1
ATOM 1494 N N . GLU A 1 184 ? 7.704 -25.554 20.915 1.00 59.09 184 GLU A N 1
ATOM 1495 C CA . GLU A 1 184 ? 6.983 -26.690 21.502 1.00 59.09 184 GLU A CA 1
ATOM 1496 C C . GLU A 1 184 ? 5.490 -26.692 21.171 1.00 59.09 184 GLU A C 1
ATOM 1498 O O . GLU A 1 184 ? 4.924 -27.764 20.962 1.00 59.09 184 GLU A O 1
ATOM 1503 N N . SER A 1 185 ? 4.867 -25.520 21.021 1.00 57.59 185 SER A N 1
ATOM 1504 C CA . SER A 1 185 ? 3.450 -25.408 20.645 1.00 57.59 185 SER A CA 1
ATOM 1505 C C . SER A 1 185 ? 3.163 -25.728 19.171 1.00 57.59 185 SER A C 1
ATOM 1507 O O . SER A 1 185 ? 2.008 -25.933 18.804 1.00 57.59 185 SER A O 1
ATOM 1509 N N . LEU A 1 186 ? 4.202 -25.810 18.332 1.00 54.75 186 LEU A N 1
ATOM 1510 C CA . LEU A 1 186 ? 4.106 -26.149 16.908 1.00 54.75 186 LEU A CA 1
ATOM 1511 C C . LEU A 1 186 ? 4.322 -27.642 16.615 1.00 54.75 186 LEU A C 1
ATOM 1513 O O . LEU A 1 186 ? 4.226 -28.050 15.455 1.00 54.75 186 LEU A O 1
ATOM 1517 N N . LYS A 1 187 ? 4.608 -28.473 17.627 1.00 68.62 187 LYS A N 1
ATOM 1518 C CA . LYS A 1 187 ? 4.738 -29.923 17.432 1.00 68.62 187 LYS A CA 1
ATOM 1519 C C . LYS A 1 187 ? 3.353 -30.544 17.185 1.00 68.62 187 LYS A C 1
ATOM 1521 O O . LYS A 1 187 ? 2.475 -30.409 18.038 1.00 68.62 187 LYS A O 1
ATOM 1526 N N . PRO A 1 188 ? 3.133 -31.245 16.057 1.00 40.16 188 PRO A N 1
ATOM 1527 C CA . PRO A 1 188 ? 1.882 -31.951 15.810 1.00 40.16 188 PRO A CA 1
ATOM 1528 C C . PRO A 1 188 ? 1.660 -33.041 16.862 1.00 40.16 188 PRO A C 1
ATOM 1530 O O . PRO A 1 188 ? 2.549 -33.848 17.127 1.00 40.16 188 PRO A O 1
ATOM 1533 N N . THR A 1 189 ? 0.464 -33.086 17.448 1.00 46.34 189 THR A N 1
ATOM 1534 C CA . THR A 1 189 ? 0.047 -34.198 18.305 1.00 46.34 189 THR A CA 1
ATOM 1535 C C . THR A 1 189 ? -0.198 -35.422 17.426 1.00 46.34 189 THR A C 1
ATOM 1537 O O . THR A 1 189 ? -1.172 -35.460 16.671 1.00 46.34 189 THR A O 1
ATOM 1540 N N . GLU A 1 190 ? 0.671 -36.428 17.514 1.00 42.62 190 GLU A N 1
ATOM 1541 C CA . GLU A 1 190 ? 0.403 -37.746 16.941 1.00 42.62 190 GLU A CA 1
ATOM 1542 C C . GLU A 1 190 ? -0.828 -38.344 17.637 1.00 42.62 190 GLU A C 1
ATOM 1544 O O . GLU A 1 190 ? -0.773 -38.812 18.774 1.00 42.62 190 GLU A O 1
ATOM 1549 N N . LYS A 1 191 ? -1.981 -38.303 16.961 1.00 41.69 191 LYS A N 1
ATOM 1550 C CA . LYS A 1 191 ? -3.119 -39.148 17.323 1.00 41.69 191 LYS A CA 1
ATOM 1551 C C . LYS A 1 191 ? -2.757 -40.579 16.948 1.00 41.69 191 LYS A C 1
ATOM 1553 O O . LYS A 1 191 ? -2.598 -40.887 15.770 1.00 41.69 191 LYS A O 1
ATOM 1558 N N . GLY A 1 192 ? -2.636 -41.425 17.968 1.00 42.03 192 GLY A N 1
ATOM 1559 C CA . GLY A 1 192 ? -2.365 -42.849 17.835 1.00 42.03 192 GLY A CA 1
ATOM 1560 C C . GLY A 1 192 ? -3.283 -43.520 16.815 1.00 42.03 192 GLY A C 1
ATOM 1561 O O . GLY A 1 192 ? -4.508 -43.483 16.931 1.00 42.03 192 GLY A O 1
ATOM 1562 N N . SER A 1 193 ? -2.658 -44.142 15.819 1.00 36.25 193 SER A N 1
ATOM 1563 C CA . SER A 1 193 ? -3.293 -45.084 14.907 1.00 36.25 193 SER A CA 1
ATOM 1564 C C . SER A 1 193 ? -3.658 -46.341 15.694 1.00 36.25 193 SER A C 1
ATOM 1566 O O . SER A 1 193 ? -2.777 -47.086 16.117 1.00 36.25 193 SER A O 1
ATOM 1568 N N . SER A 1 194 ? -4.953 -46.575 15.901 1.00 39.62 194 SER A N 1
ATOM 1569 C CA . SER A 1 194 ? -5.455 -47.856 16.394 1.00 39.62 194 SER A CA 1
ATOM 1570 C C . SER A 1 194 ? -5.532 -48.836 15.225 1.00 39.62 194 SER A C 1
ATOM 1572 O O . SER A 1 194 ? -6.315 -48.677 14.292 1.00 39.62 194 SER A O 1
ATOM 1574 N N . THR A 1 195 ? -4.672 -49.847 15.257 1.00 36.25 195 THR A N 1
ATOM 1575 C CA . THR A 1 195 ? -4.660 -50.954 14.303 1.00 36.25 195 THR A CA 1
ATOM 1576 C C . THR A 1 195 ? -5.876 -51.838 14.570 1.00 36.25 195 THR A C 1
ATOM 1578 O O . THR A 1 195 ? -5.947 -52.504 15.601 1.00 36.25 195 THR A O 1
ATOM 1581 N N . THR A 1 196 ? -6.859 -51.828 13.670 1.00 37.97 196 THR A N 1
ATOM 1582 C CA . THR A 1 196 ? -7.987 -52.768 13.706 1.00 37.97 196 THR A CA 1
ATOM 1583 C C . THR A 1 196 ? -7.637 -53.990 12.857 1.00 37.97 196 THR A C 1
ATOM 1585 O O . THR A 1 196 ? -7.425 -53.883 11.652 1.00 37.97 196 THR A O 1
ATOM 1588 N N . THR A 1 197 ? -7.530 -55.146 13.508 1.00 49.03 197 THR A N 1
ATOM 1589 C CA . THR A 1 197 ? -7.316 -56.468 12.900 1.00 49.03 197 THR A CA 1
ATOM 1590 C C . THR A 1 197 ? -8.506 -56.862 12.007 1.00 49.03 197 THR A C 1
ATOM 1592 O O . THR A 1 197 ? -9.645 -56.675 12.442 1.00 49.03 197 THR A O 1
ATOM 1595 N N . PRO A 1 198 ? -8.311 -57.437 10.802 1.00 46.22 198 PRO A N 1
ATOM 1596 C CA . PRO A 1 198 ? -9.420 -57.928 9.983 1.00 46.22 198 PRO A CA 1
ATOM 1597 C C . PRO A 1 19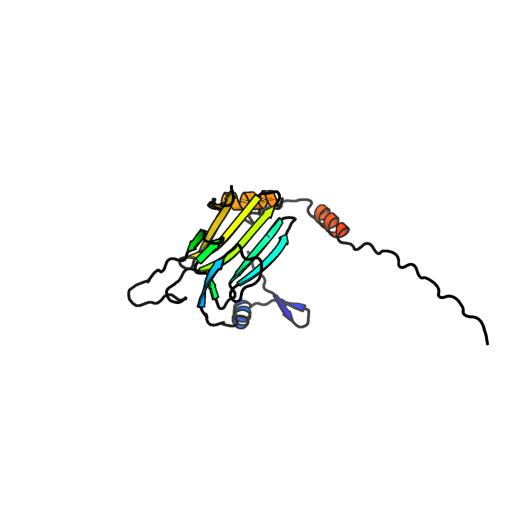8 ? -9.966 -59.268 10.508 1.00 46.22 198 PRO A C 1
ATOM 1599 O O . PRO A 1 198 ? -9.183 -60.094 10.987 1.00 46.22 198 PRO A O 1
ATOM 1602 N N . PRO A 1 199 ? -11.281 -59.530 10.394 1.00 47.69 199 PRO A N 1
ATOM 1603 C CA . PRO A 1 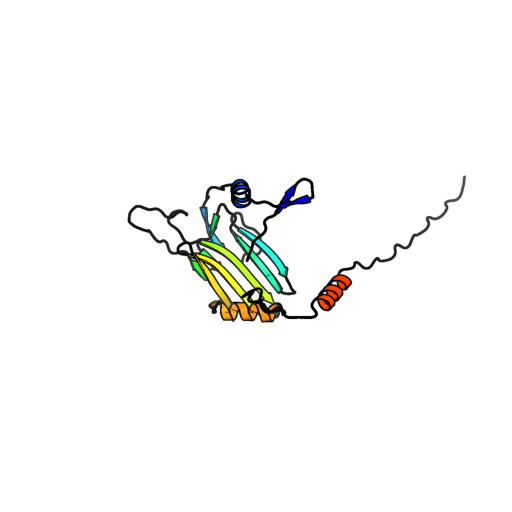199 ? -11.864 -60.795 10.807 1.00 47.69 199 PRO A CA 1
ATOM 1604 C C . PRO A 1 199 ? -11.576 -61.903 9.789 1.00 47.69 199 PRO A C 1
ATOM 1606 O O . PRO A 1 199 ? -11.704 -61.730 8.578 1.00 47.69 199 PRO A O 1
ATOM 1609 N N . HIS A 1 200 ? -11.220 -63.061 10.336 1.00 44.66 200 HIS A N 1
ATOM 1610 C CA . HIS A 1 200 ? -11.146 -64.353 9.667 1.00 44.66 200 HIS A CA 1
ATOM 1611 C C . HIS A 1 200 ? -12.501 -64.687 9.013 1.00 44.66 200 HIS A C 1
ATOM 1613 O O . HIS A 1 200 ? -13.518 -64.738 9.706 1.00 44.66 200 HIS A O 1
ATOM 1619 N N . GLN A 1 201 ? -12.522 -64.949 7.704 1.00 45.56 201 GLN A N 1
ATOM 1620 C CA . GLN A 1 201 ? -13.609 -65.709 7.079 1.00 45.56 201 GLN A CA 1
ATOM 1621 C C . GLN A 1 201 ? -13.338 -67.215 7.240 1.00 45.56 201 GLN A C 1
ATOM 1623 O O . GLN A 1 201 ? -12.173 -67.620 7.142 1.00 45.56 201 GLN A O 1
ATOM 1628 N N . PRO A 1 202 ? -14.374 -68.042 7.472 1.00 59.91 202 PRO A N 1
ATOM 1629 C CA . PRO A 1 202 ? -14.259 -69.489 7.406 1.00 59.91 202 PRO A CA 1
ATOM 1630 C C . PRO A 1 202 ? -14.624 -70.042 6.015 1.00 59.91 202 PRO A C 1
ATOM 1632 O O . PRO A 1 202 ? -15.498 -69.512 5.334 1.00 59.91 202 PRO A O 1
ATOM 1635 N N . GLU A 1 203 ? -13.944 -71.149 5.702 1.00 41.06 203 GLU A N 1
ATOM 1636 C CA . GLU A 1 203 ? -14.363 -72.327 4.918 1.00 41.06 203 GLU A CA 1
ATOM 1637 C C . GLU A 1 203 ? -14.569 -72.245 3.393 1.00 41.06 203 GLU A C 1
ATOM 1639 O O . GLU A 1 203 ? -15.498 -71.621 2.886 1.00 41.06 203 GLU A O 1
ATOM 1644 N N . SER A 1 204 ? -13.762 -73.048 2.681 1.00 54.91 204 SER A N 1
ATOM 1645 C CA . SER A 1 204 ? -14.213 -74.305 2.047 1.00 54.91 204 SER A CA 1
ATOM 1646 C C . SER A 1 204 ? -13.034 -75.247 1.811 1.00 54.91 204 SER A C 1
ATOM 1648 O O . SER A 1 204 ? -12.035 -74.747 1.242 1.00 54.91 204 SER A O 1
#

Solvent-accessible surface area (backbone atoms only — not comparable to full-atom values): 12510 Å² total; per-residue (Å²): 136,90,85,86,48,69,43,81,52,96,94,38,79,39,85,33,92,60,46,71,59,56,54,53,70,68,52,74,83,56,67,77,73,49,76,46,73,42,52,73,69,62,86,59,61,52,99,53,28,49,41,53,72,48,76,54,70,82,23,44,36,38,40,38,36,47,36,84,37,34,40,27,38,28,36,24,51,72,91,46,78,78,46,67,45,63,77,52,72,64,56,98,86,46,76,28,89,60,89,31,26,66,27,30,46,60,35,39,40,37,42,38,47,97,90,47,39,38,38,42,41,35,28,33,48,88,89,34,83,46,77,50,30,29,37,59,51,97,95,38,81,40,83,48,55,63,68,59,50,52,51,50,51,19,69,55,50,74,47,72,78,75,74,89,70,72,99,83,68,94,73,90,65,82,58,66,62,60,50,51,56,56,56,61,74,68,59,80,80,82,74,80,84,80,85,78,81,81,82,86,80,84,89,133

Nearest PDB structures (foldseek):
  4bih-assembly4_D  TM=3.077E-01  e=1.503E+00  Staphylococcus aureus subsp. aureus NCTC 8325
  8fl0-assembly1_LE  TM=2.678E-01  e=1.205E+00  Homo sapiens
  8fkr-assembly1_LE  TM=3.001E-01  e=8.812E+00  Homo sapiens

Radius of gyration: 24.82 Å; Cα contacts (8 Å, |Δi|>4): 299; chains: 1; bounding box: 47×96×52 Å

Foldseek 3Di:
DDDWDWDQDPNDTDTDPPVVVVVVVVPPPQAADAEDAAAPQDQQDDPQWHWDWDQDLNKIKIKIAGDPNYFHQFYAHVPHTPDGFDQDPPDDPDQAPHRSTVKGFRMKMWIDDDHKIKIWTWMQDPNDIDIWIWTDDPNDTDTDDPVVVLVVVCVRNVNNPPPPDDPPDPDDDPVVVVVVVVVVVPDDDPDDDDDDDDDDDDDD

Organism: NCBI:txid1537102

Secondary structure (DSSP, 8-state):
-PPP-EEEETTEEEE-TTHHHHHHHH---PPP-EEEEEETT--S--SSEEEEEEEETTEEEEEEEE-TTEEEEEEEETTEEEEE------STT---TBTTB--EEEEEEEEEETTEEEEEEEEEETTEEEEEEEEEETTEEEEE-HHHHHHHHHHHHS--------S-------HHHHHHHHHHTTS---------PPPPPP--

pLDDT: mean 80.38, std 21.16, range [33.94, 98.69]

Mean predicted aligned error: 14.28 Å